Protein AF-A0A9E2CIE6-F1 (afdb_monomer_lite)

Secondary structure (DSSP, 8-state):
----HHHHHHHHHHHHHHHHHHTSTT--HHHHHHHHHHHHH--S---------TT-HHHHHHHHH-SEEEEEE-SSHHHHHHHHHHHHHHHTSSSSPPEEEEEEEEE--S-SHHHHHHHHHHHHHHHHHHHHHTS-TT-PPPTT-TTSTTSPEEEE--GGGSS-SSGGGTHHHHTSTTHHHHHHHHHHHHHHHHHHT--

pLDDT: mean 78.82, std 18.69, range [31.67, 97.88]

Structure (mmCIF, N/CA/C/O backbone):
data_AF-A0A9E2CIE6-F1
#
_entry.id   AF-A0A9E2CIE6-F1
#
loop_
_atom_site.group_PDB
_atom_site.id
_atom_site.type_symbol
_atom_site.label_atom_id
_atom_site.label_alt_id
_atom_site.label_comp_id
_atom_site.label_asym_id
_atom_site.label_entity_id
_atom_site.label_seq_id
_atom_site.pdbx_PDB_ins_code
_atom_site.Cartn_x
_atom_site.Cartn_y
_atom_site.Cartn_z
_atom_site.occupancy
_atom_site.B_iso_or_equiv
_atom_site.auth_seq_id
_atom_site.auth_comp_id
_atom_site.auth_asym_id
_atom_site.auth_atom_id
_atom_site.pdbx_PDB_model_num
ATOM 1 N N . GLY A 1 1 ? 18.783 -0.536 19.435 1.00 40.88 1 GLY A N 1
ATOM 2 C CA . GLY A 1 1 ? 20.046 -0.741 18.704 1.00 40.88 1 GLY A CA 1
ATOM 3 C C . GLY A 1 1 ? 20.179 0.380 17.705 1.00 40.88 1 GLY A C 1
ATOM 4 O O . GLY A 1 1 ? 19.165 0.749 17.129 1.00 40.88 1 GLY A O 1
ATOM 5 N N . VAL A 1 2 ? 21.368 0.961 17.570 1.00 34.72 2 VAL A N 1
ATOM 6 C CA . VAL A 1 2 ? 21.639 1.990 16.557 1.00 34.72 2 VAL A CA 1
ATOM 7 C C . VAL A 1 2 ? 21.913 1.270 15.240 1.00 34.72 2 VAL A C 1
ATOM 9 O O . VAL A 1 2 ? 22.669 0.303 15.226 1.00 34.72 2 VAL A O 1
ATOM 12 N N . VAL A 1 3 ? 21.239 1.685 14.172 1.00 41.09 3 VAL A N 1
ATOM 13 C CA . VAL A 1 3 ? 21.463 1.169 12.818 1.00 41.09 3 VAL A CA 1
ATOM 14 C C . VAL A 1 3 ? 22.634 1.959 12.228 1.00 41.09 3 VAL A C 1
ATOM 16 O O . VAL A 1 3 ? 22.525 3.177 12.114 1.00 41.09 3 VAL A O 1
ATOM 19 N N . ASP A 1 4 ? 23.747 1.292 11.912 1.00 47.19 4 ASP A N 1
ATOM 20 C CA . ASP A 1 4 ? 24.943 1.895 11.304 1.00 47.19 4 ASP A CA 1
ATOM 21 C C . ASP A 1 4 ? 25.338 1.211 9.978 1.00 47.19 4 ASP A C 1
ATOM 23 O O . ASP A 1 4 ? 24.807 0.158 9.613 1.00 47.19 4 ASP A O 1
ATOM 27 N N . GLU A 1 5 ? 26.272 1.823 9.242 1.00 45.44 5 GLU A N 1
ATOM 28 C CA . GLU A 1 5 ? 26.781 1.327 7.950 1.00 45.44 5 GLU A CA 1
ATOM 29 C C . GLU A 1 5 ? 27.451 -0.055 8.035 1.00 45.44 5 GLU A C 1
ATOM 31 O O . GLU A 1 5 ? 27.430 -0.814 7.069 1.00 45.44 5 GLU A O 1
ATOM 36 N N . HIS A 1 6 ? 27.990 -0.438 9.195 1.00 46.19 6 HIS A N 1
ATOM 37 C CA . HIS A 1 6 ? 28.651 -1.735 9.377 1.00 46.19 6 HIS A CA 1
ATOM 38 C C . HIS A 1 6 ? 27.654 -2.888 9.567 1.00 46.19 6 HIS A C 1
ATOM 40 O O . HIS A 1 6 ? 27.991 -4.055 9.339 1.00 46.19 6 HIS A O 1
ATOM 46 N N . TYR A 1 7 ? 26.415 -2.587 9.962 1.00 44.91 7 TYR A N 1
ATOM 47 C CA . TYR A 1 7 ? 25.319 -3.554 9.951 1.00 44.91 7 TYR A CA 1
ATOM 48 C C . TYR A 1 7 ? 24.852 -3.875 8.517 1.00 44.91 7 TYR A C 1
ATOM 50 O O . TYR A 1 7 ? 24.522 -5.026 8.226 1.00 44.91 7 TYR A O 1
ATOM 58 N N . LEU A 1 8 ? 24.903 -2.893 7.606 1.00 42.38 8 LEU A N 1
ATOM 59 C CA . LEU A 1 8 ? 24.521 -3.037 6.193 1.00 42.38 8 LEU A CA 1
ATOM 60 C C . LEU A 1 8 ? 25.468 -3.965 5.415 1.00 42.38 8 LEU A C 1
ATOM 62 O O . LEU A 1 8 ? 25.009 -4.823 4.663 1.00 42.38 8 LEU A O 1
ATOM 66 N N . GLU A 1 9 ? 26.781 -3.869 5.638 1.00 46.62 9 GLU A N 1
ATOM 67 C CA . GLU A 1 9 ? 27.773 -4.694 4.925 1.00 46.62 9 GLU A CA 1
ATOM 68 C C . GLU A 1 9 ? 27.663 -6.200 5.221 1.00 46.62 9 GLU A C 1
ATOM 70 O O . GLU A 1 9 ? 28.031 -7.033 4.389 1.00 46.62 9 GLU A O 1
ATOM 75 N N . LYS A 1 10 ? 27.140 -6.582 6.394 1.00 45.16 10 LYS A N 1
ATOM 76 C CA . LYS A 1 10 ? 26.985 -7.997 6.773 1.00 45.16 10 LYS A CA 1
ATOM 77 C C . LYS A 1 10 ? 25.781 -8.676 6.118 1.00 45.16 10 LYS A C 1
ATOM 79 O O . LYS A 1 10 ? 25.841 -9.885 5.904 1.00 45.16 10 LYS A O 1
ATOM 84 N N . LEU A 1 11 ? 24.729 -7.925 5.786 1.00 43.88 11 LEU A N 1
ATOM 85 C CA . LEU A 1 11 ? 23.584 -8.411 5.002 1.00 43.88 11 LEU A CA 1
ATOM 86 C C . LEU A 1 11 ? 23.916 -8.420 3.498 1.00 43.88 11 LEU A C 1
ATOM 88 O O . LEU A 1 11 ? 23.673 -9.414 2.817 1.00 43.88 11 LEU A O 1
ATOM 92 N N . ALA A 1 12 ? 24.636 -7.394 3.032 1.00 47.16 12 ALA A N 1
ATOM 93 C CA . ALA A 1 12 ? 24.965 -7.164 1.624 1.00 47.16 12 ALA A CA 1
ATOM 94 C C . ALA A 1 12 ? 25.806 -8.264 0.932 1.00 47.16 12 ALA A C 1
ATOM 96 O O . ALA A 1 12 ? 25.907 -8.289 -0.294 1.00 47.16 12 ALA A O 1
ATOM 97 N N . ARG A 1 13 ? 26.435 -9.185 1.673 1.00 43.12 13 ARG A N 1
ATOM 98 C CA . ARG A 1 13 ? 27.353 -10.180 1.088 1.00 43.12 13 ARG A CA 1
ATOM 99 C C . ARG A 1 13 ? 26.643 -11.389 0.462 1.00 43.12 13 ARG A C 1
ATOM 101 O O . ARG A 1 13 ? 27.107 -11.888 -0.556 1.00 43.12 13 ARG A O 1
ATOM 108 N N . LEU A 1 14 ? 25.516 -11.822 1.034 1.00 43.66 14 LEU A N 1
ATOM 109 C CA . LEU A 1 14 ? 24.609 -12.821 0.428 1.00 43.66 14 LEU A CA 1
ATOM 110 C C . LEU A 1 14 ? 23.852 -12.231 -0.773 1.00 43.66 14 LEU A C 1
ATOM 112 O O . LEU A 1 14 ? 23.540 -12.902 -1.751 1.00 43.66 14 LEU A O 1
ATOM 116 N N . ASP A 1 15 ? 23.629 -10.934 -0.688 1.00 48.94 15 ASP A N 1
ATOM 117 C CA . ASP A 1 15 ? 22.914 -10.084 -1.619 1.00 48.94 15 ASP A CA 1
ATOM 118 C C . ASP A 1 15 ? 23.716 -9.740 -2.890 1.00 48.94 15 ASP A C 1
ATOM 120 O O . ASP A 1 15 ? 23.153 -9.642 -3.981 1.00 48.94 15 ASP A O 1
ATOM 124 N N . TYR A 1 16 ? 25.044 -9.618 -2.787 1.00 42.75 16 TYR A N 1
ATOM 125 C CA . TYR A 1 16 ? 25.924 -9.332 -3.926 1.00 42.75 16 TYR A CA 1
ATOM 126 C C . TYR A 1 16 ? 26.014 -10.499 -4.924 1.00 42.75 16 TYR A C 1
ATOM 128 O O . TYR A 1 16 ? 26.091 -10.273 -6.128 1.00 42.75 16 TYR A O 1
ATOM 136 N N . GLU A 1 17 ? 25.950 -11.749 -4.454 1.00 44.44 17 GLU A N 1
ATOM 137 C CA . GLU A 1 17 ? 25.888 -12.934 -5.327 1.00 44.44 17 GLU A CA 1
ATOM 138 C C . GLU A 1 17 ? 24.542 -13.023 -6.068 1.00 44.44 17 GLU A C 1
ATOM 140 O O . GLU A 1 17 ? 24.501 -13.414 -7.235 1.00 44.44 17 GLU A O 1
ATOM 145 N N . ILE A 1 18 ? 23.451 -12.573 -5.436 1.00 47.72 18 ILE A N 1
ATOM 146 C CA . ILE A 1 18 ? 22.135 -12.438 -6.075 1.00 47.72 18 ILE A CA 1
ATOM 147 C C . ILE A 1 18 ? 22.164 -11.314 -7.118 1.00 47.72 18 ILE A C 1
ATOM 149 O O . ILE A 1 18 ? 21.689 -11.518 -8.229 1.00 47.72 18 ILE A O 1
ATOM 153 N N . LEU A 1 19 ? 22.768 -10.160 -6.816 1.00 43.12 19 LEU A N 1
ATOM 154 C CA . LEU A 1 19 ? 22.941 -9.046 -7.760 1.00 43.12 19 LEU A CA 1
ATOM 155 C C . LEU A 1 19 ? 23.826 -9.406 -8.961 1.00 43.12 19 LEU A C 1
ATOM 157 O O . LEU A 1 19 ? 23.481 -9.067 -10.091 1.00 43.12 19 LEU A O 1
ATOM 161 N N . ALA A 1 20 ? 24.927 -10.128 -8.738 1.00 44.62 20 ALA A N 1
ATOM 162 C CA . ALA A 1 20 ? 25.770 -10.652 -9.810 1.00 44.62 20 ALA A CA 1
ATOM 163 C C . ALA A 1 20 ? 25.015 -11.667 -10.689 1.00 44.62 20 ALA A C 1
ATOM 165 O O . ALA A 1 20 ? 25.250 -11.729 -11.894 1.00 44.62 20 ALA A O 1
ATOM 166 N N . GLY A 1 21 ? 24.068 -12.413 -10.107 1.00 44.03 21 GLY A N 1
ATOM 167 C CA . GLY A 1 21 ? 23.141 -13.280 -10.833 1.00 44.03 21 GLY A CA 1
ATOM 168 C C . GLY A 1 21 ? 22.010 -12.531 -11.549 1.00 44.03 21 GLY A C 1
ATOM 169 O O . GLY A 1 21 ? 21.626 -12.931 -12.637 1.00 44.03 21 GLY A O 1
ATOM 170 N N . LEU A 1 22 ? 21.481 -11.429 -11.009 1.00 43.62 22 LEU A N 1
ATOM 171 C CA . LEU A 1 22 ? 20.352 -10.682 -11.594 1.00 43.62 22 LEU A CA 1
ATOM 172 C C . LEU A 1 22 ? 20.679 -10.008 -12.942 1.00 43.62 22 LEU A C 1
ATOM 174 O O . LEU A 1 22 ? 19.756 -9.690 -13.697 1.00 43.62 22 LEU A O 1
ATOM 178 N N . ALA A 1 23 ? 21.966 -9.815 -13.253 1.00 43.75 23 ALA A N 1
ATOM 179 C CA . ALA A 1 23 ? 22.444 -9.414 -14.579 1.00 43.75 23 ALA A CA 1
ATOM 180 C C . ALA A 1 23 ? 22.404 -10.565 -15.609 1.00 43.75 23 ALA A C 1
ATOM 182 O O . ALA A 1 23 ? 22.412 -10.314 -16.814 1.00 43.75 23 ALA A O 1
ATOM 183 N N . ASP A 1 24 ? 22.327 -11.817 -15.151 1.00 44.50 24 ASP A N 1
ATOM 184 C CA . ASP A 1 24 ? 22.086 -12.997 -15.975 1.00 44.50 24 ASP A CA 1
ATOM 185 C C . ASP A 1 24 ? 20.563 -13.262 -16.064 1.00 44.50 24 ASP A C 1
ATOM 187 O O . ASP A 1 24 ? 19.909 -13.539 -15.050 1.00 44.50 24 ASP A O 1
ATOM 191 N N . PRO A 1 25 ? 19.956 -13.236 -17.267 1.00 46.62 25 PRO A N 1
ATOM 192 C CA . PRO A 1 25 ? 18.556 -13.620 -17.477 1.00 46.62 25 PRO A CA 1
ATOM 193 C C . PRO A 1 25 ? 18.203 -15.008 -16.908 1.00 46.62 25 PRO A C 1
ATOM 195 O O . PRO A 1 25 ? 17.037 -15.292 -16.621 1.00 46.62 25 PRO A O 1
ATOM 198 N N . ALA A 1 26 ? 19.194 -15.887 -16.721 1.00 41.78 26 ALA A N 1
ATOM 199 C CA . ALA A 1 26 ? 19.026 -17.208 -16.136 1.00 41.78 26 ALA A CA 1
ATOM 200 C C . ALA A 1 26 ? 18.776 -17.192 -14.615 1.00 41.78 26 ALA A C 1
ATOM 202 O O . ALA A 1 26 ? 18.236 -18.182 -14.099 1.00 41.78 26 ALA A O 1
ATOM 203 N N . PHE A 1 27 ? 19.083 -16.100 -13.906 1.00 50.69 27 PHE A N 1
ATOM 204 C CA . PHE A 1 27 ? 19.043 -16.019 -12.442 1.00 50.69 27 PHE A CA 1
ATOM 205 C C . PHE A 1 27 ? 17.900 -15.139 -11.908 1.00 50.69 27 PHE A C 1
ATOM 207 O O . PHE A 1 27 ? 18.066 -14.289 -11.036 1.00 50.69 27 PHE A O 1
ATOM 214 N N . ARG A 1 28 ? 16.670 -15.424 -12.354 1.00 65.50 28 ARG A N 1
ATOM 215 C CA . ARG A 1 28 ? 15.443 -14.954 -11.682 1.00 65.50 28 ARG A CA 1
ATOM 216 C C . ARG A 1 28 ? 14.618 -16.127 -11.132 1.00 65.50 28 ARG A C 1
ATOM 218 O O . ARG A 1 28 ? 13.565 -16.436 -11.693 1.00 65.50 28 ARG A O 1
ATOM 225 N N . PRO A 1 29 ? 15.057 -16.812 -10.054 1.00 71.19 29 PRO A N 1
ATOM 226 C CA . PRO A 1 29 ? 14.326 -17.950 -9.485 1.00 71.19 29 PRO A CA 1
ATOM 227 C C . PRO A 1 29 ? 12.881 -17.612 -9.108 1.00 71.19 29 PRO A C 1
ATOM 229 O O . PRO A 1 29 ? 11.985 -18.415 -9.356 1.00 71.19 29 PRO A O 1
ATOM 232 N N . LEU A 1 30 ? 12.642 -16.404 -8.581 1.00 74.06 30 LEU A N 1
ATOM 233 C CA . LEU A 1 30 ? 11.298 -15.927 -8.257 1.00 74.06 30 LEU A CA 1
ATOM 234 C C . LEU A 1 30 ? 10.433 -15.775 -9.515 1.00 74.06 30 LEU A C 1
ATOM 236 O O . LEU A 1 30 ? 9.320 -16.284 -9.540 1.00 74.06 30 LEU A O 1
ATOM 240 N N . ALA A 1 31 ? 10.947 -15.152 -10.580 1.00 75.69 31 ALA A N 1
ATOM 241 C CA . ALA A 1 31 ? 10.202 -15.021 -11.834 1.00 75.69 31 ALA A CA 1
ATOM 242 C C . ALA A 1 31 ? 9.861 -16.397 -12.432 1.00 75.69 31 ALA A C 1
ATOM 244 O O . ALA A 1 31 ? 8.708 -16.649 -12.767 1.00 75.69 31 ALA A O 1
ATOM 245 N N . LYS A 1 32 ? 10.824 -17.329 -12.460 1.00 80.50 32 LYS A N 1
ATOM 246 C CA . LYS A 1 32 ? 10.601 -18.712 -12.921 1.00 80.50 32 LYS A CA 1
ATOM 247 C C . LYS A 1 32 ? 9.561 -19.452 -12.074 1.00 80.50 32 LYS A C 1
ATOM 249 O O . LYS A 1 32 ? 8.722 -20.169 -12.615 1.00 80.50 32 LYS A O 1
ATOM 254 N N . LEU A 1 33 ? 9.587 -19.271 -10.752 1.00 83.12 33 LEU A N 1
ATOM 255 C CA . LEU A 1 33 ? 8.573 -19.820 -9.850 1.00 83.12 33 LEU A CA 1
ATOM 256 C C . LEU A 1 33 ? 7.185 -19.246 -10.163 1.00 83.12 33 LEU A C 1
ATOM 258 O O . LEU A 1 33 ? 6.224 -20.004 -10.273 1.00 83.12 33 LEU A O 1
ATOM 262 N N . LEU A 1 34 ? 7.079 -17.928 -10.344 1.00 83.94 34 LEU A N 1
ATOM 263 C CA . LEU A 1 34 ? 5.822 -17.261 -10.687 1.00 83.94 34 LEU A CA 1
ATOM 264 C C . LEU A 1 34 ? 5.287 -17.714 -12.052 1.00 83.94 34 LEU A C 1
ATOM 266 O O . LEU A 1 34 ? 4.091 -17.963 -12.187 1.00 83.94 34 LEU A O 1
ATOM 270 N N . GLU A 1 35 ? 6.155 -17.896 -13.048 1.00 84.81 35 GLU A N 1
ATOM 271 C CA . GLU A 1 35 ? 5.793 -18.460 -14.354 1.00 84.81 35 GLU A CA 1
ATOM 272 C C . GLU A 1 35 ? 5.275 -19.897 -14.237 1.00 84.81 35 GLU A C 1
ATOM 274 O O . GLU A 1 35 ? 4.273 -20.255 -14.862 1.00 84.81 35 GLU A O 1
ATOM 279 N N . HIS A 1 36 ? 5.925 -20.725 -13.416 1.00 89.19 36 HIS A N 1
ATOM 280 C CA . HIS A 1 36 ? 5.479 -22.089 -13.143 1.00 89.19 36 HIS A CA 1
ATOM 281 C C . HIS A 1 36 ? 4.113 -22.108 -12.452 1.00 89.19 36 HIS A C 1
ATOM 283 O O . HIS A 1 36 ? 3.209 -22.791 -12.933 1.00 89.19 36 HIS A O 1
ATOM 289 N N . LEU A 1 37 ? 3.927 -21.296 -11.407 1.00 89.81 37 LEU A N 1
ATOM 290 C CA . LEU A 1 37 ? 2.645 -21.141 -10.715 1.00 89.81 37 LEU A CA 1
ATOM 291 C C . LEU A 1 37 ? 1.539 -20.683 -11.674 1.00 89.81 37 LEU A C 1
ATOM 293 O O . LEU A 1 37 ? 0.439 -21.237 -11.669 1.00 89.81 37 LEU A O 1
ATOM 297 N N . LYS A 1 38 ? 1.843 -19.712 -12.544 1.00 87.88 38 LYS A N 1
ATOM 298 C CA . LYS A 1 38 ? 0.917 -19.210 -13.564 1.00 87.88 38 LYS A CA 1
ATOM 299 C C . LYS A 1 38 ? 0.516 -20.297 -14.560 1.00 87.88 38 LYS A C 1
ATOM 301 O O . LYS A 1 38 ? -0.656 -20.387 -14.918 1.00 87.88 38 LYS A O 1
ATOM 306 N N . ARG A 1 39 ? 1.466 -21.124 -15.003 1.00 90.12 39 ARG A N 1
ATOM 307 C CA . ARG A 1 39 ? 1.217 -22.212 -15.959 1.00 90.12 39 ARG A CA 1
ATOM 308 C C . ARG A 1 39 ? 0.402 -23.351 -15.348 1.00 90.12 39 ARG A C 1
ATOM 310 O O . ARG A 1 39 ? -0.487 -23.873 -16.016 1.00 90.12 39 ARG A O 1
ATOM 317 N N . GLU A 1 40 ? 0.719 -23.735 -14.117 1.00 95.25 40 GLU A N 1
ATOM 318 C CA . GLU A 1 40 ? 0.144 -24.908 -13.455 1.00 95.25 40 GLU A CA 1
ATOM 319 C C . GLU A 1 40 ? -1.221 -24.616 -12.827 1.00 95.25 40 GLU A C 1
ATOM 321 O O . GLU A 1 40 ? -2.189 -25.323 -13.101 1.00 95.25 40 GLU A O 1
ATOM 326 N N . PHE A 1 41 ? -1.324 -23.540 -12.044 1.00 93.31 41 PHE A N 1
ATOM 327 C CA . PHE A 1 41 ? -2.517 -23.249 -11.243 1.00 93.31 41 PHE A CA 1
ATOM 328 C C . PHE A 1 41 ? -3.414 -22.168 -11.845 1.00 93.31 41 PHE A C 1
ATOM 330 O O . PHE A 1 41 ? -4.567 -22.052 -11.442 1.00 93.31 41 PHE A O 1
ATOM 337 N N . LYS A 1 42 ? -2.905 -21.386 -12.809 1.00 90.50 42 LYS A N 1
ATOM 338 C CA . LYS A 1 42 ? -3.624 -20.276 -13.465 1.00 90.50 42 LYS A CA 1
ATOM 339 C C . LYS A 1 42 ? -4.362 -19.354 -12.470 1.00 90.50 42 LYS A C 1
ATOM 341 O O . LYS A 1 42 ? -5.549 -19.089 -12.667 1.00 90.50 42 LYS A O 1
ATOM 346 N N . PRO A 1 43 ? -3.698 -18.875 -11.399 1.00 90.88 43 PRO A N 1
ATOM 347 C CA . PRO A 1 43 ? -4.343 -18.004 -10.428 1.00 90.88 43 PRO A CA 1
ATOM 348 C C . PRO A 1 43 ? -4.739 -16.670 -11.072 1.00 90.88 43 PRO A C 1
ATOM 350 O O . PRO A 1 43 ? -4.032 -16.154 -11.940 1.00 90.88 43 PRO A O 1
ATOM 353 N N . GLU A 1 44 ? -5.845 -16.087 -10.610 1.00 86.38 44 GLU A N 1
ATOM 354 C CA . GLU A 1 44 ? -6.255 -14.739 -11.027 1.00 86.38 44 GLU A CA 1
ATOM 355 C C . GLU A 1 44 ? -5.327 -13.662 -10.451 1.00 86.38 44 GLU A C 1
ATOM 357 O O . GLU A 1 44 ? -4.998 -12.695 -11.138 1.00 86.38 44 GLU A O 1
ATOM 362 N N . TYR A 1 45 ? -4.862 -13.866 -9.214 1.00 87.94 45 TYR A N 1
ATOM 363 C CA . TYR A 1 45 ? -3.967 -12.964 -8.496 1.00 87.94 45 TYR A CA 1
ATOM 364 C C . TYR A 1 45 ? -2.880 -13.756 -7.769 1.00 87.94 45 TYR A C 1
ATOM 366 O O . TYR A 1 45 ? -3.141 -14.826 -7.218 1.00 87.94 45 TYR A O 1
ATOM 374 N N . VAL A 1 46 ? -1.670 -13.201 -7.726 1.00 86.81 46 VAL A N 1
ATOM 375 C CA . VAL A 1 46 ? -0.586 -13.674 -6.860 1.00 86.81 46 VAL A CA 1
ATOM 376 C C . VAL A 1 46 ? -0.190 -12.517 -5.957 1.00 86.81 46 VAL A C 1
ATOM 378 O O . VAL A 1 46 ? 0.287 -11.493 -6.441 1.00 86.81 46 VAL A O 1
ATOM 381 N N . PHE A 1 47 ? -0.412 -12.675 -4.654 1.00 86.19 47 PHE A N 1
ATOM 382 C CA . PHE A 1 47 ? -0.006 -11.693 -3.656 1.00 86.19 47 PHE A CA 1
ATOM 383 C C . PHE A 1 47 ? 1.380 -12.043 -3.129 1.00 86.19 47 PHE A C 1
ATOM 385 O O . PHE A 1 47 ? 1.613 -13.160 -2.667 1.00 86.19 47 PHE A O 1
ATOM 392 N N . LEU A 1 48 ? 2.290 -11.077 -3.206 1.00 82.69 48 LEU A N 1
ATOM 393 C CA . LEU A 1 48 ? 3.640 -11.182 -2.672 1.00 82.69 48 LEU A CA 1
ATOM 394 C C . LEU A 1 48 ? 3.733 -10.264 -1.460 1.00 82.69 48 LEU A C 1
ATOM 396 O O . LEU A 1 48 ? 3.890 -9.054 -1.606 1.00 82.69 48 LEU A O 1
ATOM 400 N N . ASP A 1 49 ? 3.591 -10.841 -0.268 1.00 78.88 49 ASP A N 1
ATOM 401 C CA . ASP A 1 49 ? 3.780 -10.089 0.968 1.00 78.88 49 ASP A CA 1
ATOM 402 C C . ASP A 1 49 ? 5.269 -9.781 1.154 1.00 78.88 49 ASP A C 1
ATOM 404 O O . ASP A 1 49 ? 6.103 -10.679 1.297 1.00 78.88 49 ASP A O 1
ATOM 408 N N . CYS A 1 50 ? 5.595 -8.494 1.112 1.00 69.81 50 CYS A N 1
ATOM 409 C CA . CYS A 1 50 ? 6.940 -7.993 1.317 1.00 69.81 50 CYS A CA 1
ATOM 410 C C . CYS A 1 50 ? 6.955 -7.200 2.605 1.00 69.81 50 CYS A C 1
ATOM 412 O O . CYS A 1 50 ? 6.336 -6.139 2.705 1.00 69.81 50 CYS A O 1
ATOM 414 N N . ARG A 1 51 ? 7.726 -7.669 3.586 1.00 62.19 51 ARG A N 1
ATOM 415 C CA . ARG A 1 51 ? 8.028 -6.822 4.737 1.00 62.19 51 ARG A CA 1
ATOM 416 C C . ARG A 1 51 ? 8.759 -5.580 4.233 1.00 62.19 51 ARG A C 1
ATOM 418 O O . ARG A 1 51 ? 9.726 -5.699 3.485 1.00 62.19 51 ARG A O 1
ATOM 425 N N . ALA A 1 52 ? 8.330 -4.410 4.700 1.00 51.97 52 ALA A N 1
ATOM 426 C CA . ALA A 1 52 ? 8.927 -3.102 4.421 1.00 51.97 52 ALA A CA 1
ATOM 427 C C . ALA A 1 52 ? 10.300 -2.913 5.100 1.00 51.97 52 ALA A C 1
ATOM 429 O O . ALA A 1 52 ? 10.594 -1.861 5.670 1.00 51.97 52 ALA A O 1
ATOM 430 N N . GLY A 1 53 ? 11.144 -3.946 5.089 1.00 49.03 53 GLY A N 1
ATOM 431 C CA . GLY A 1 53 ? 12.540 -3.804 5.451 1.00 49.03 53 GLY A CA 1
ATOM 432 C C . GLY A 1 53 ? 13.181 -2.864 4.443 1.00 49.03 53 GLY A C 1
ATOM 433 O O . GLY A 1 53 ? 13.494 -3.274 3.331 1.00 49.03 53 GLY A O 1
ATOM 434 N N . LEU A 1 54 ? 13.417 -1.616 4.856 1.00 44.62 54 LEU A N 1
ATOM 435 C CA . LEU A 1 54 ? 14.249 -0.614 4.171 1.00 44.62 54 LEU A CA 1
ATOM 436 C C . LEU A 1 54 ? 15.643 -1.145 3.756 1.00 44.62 54 LEU A C 1
ATOM 438 O O . LEU A 1 54 ? 16.386 -0.451 3.069 1.00 44.62 54 LEU A O 1
ATOM 442 N N . HIS A 1 55 ? 16.001 -2.343 4.220 1.00 47.28 55 HIS A N 1
ATOM 443 C CA . HIS A 1 55 ? 17.298 -2.999 4.124 1.00 47.28 55 HIS A CA 1
ATOM 444 C C . HIS A 1 55 ? 17.324 -4.165 3.118 1.00 47.28 55 HIS A C 1
ATOM 446 O O . HIS A 1 55 ? 18.410 -4.647 2.826 1.00 47.28 55 HIS A O 1
ATOM 452 N N . ASP A 1 56 ? 16.182 -4.627 2.592 1.00 46.00 56 ASP A N 1
ATOM 453 C CA . ASP A 1 56 ? 16.125 -5.918 1.895 1.00 46.00 56 ASP A CA 1
ATOM 454 C C . ASP A 1 56 ? 15.978 -5.770 0.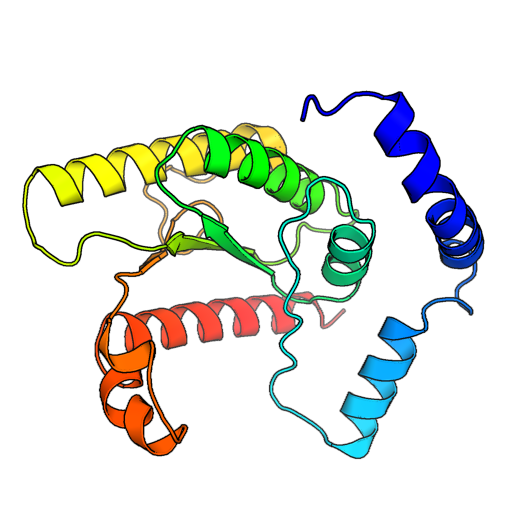372 1.00 46.00 56 ASP A C 1
ATOM 456 O O . ASP A 1 56 ? 14.994 -5.235 -0.151 1.00 46.00 56 ASP A O 1
ATOM 460 N N . LEU A 1 57 ? 16.910 -6.392 -0.355 1.00 47.56 57 LEU A N 1
ATOM 461 C CA . LEU A 1 57 ? 16.800 -6.725 -1.780 1.00 47.56 57 LEU A CA 1
ATOM 462 C C . LEU A 1 57 ? 15.511 -7.476 -2.152 1.00 47.56 57 LEU A C 1
ATOM 464 O O . LEU A 1 57 ? 15.121 -7.467 -3.319 1.00 47.56 57 LEU A O 1
ATOM 468 N N . GLY A 1 58 ? 14.810 -8.059 -1.173 1.00 50.56 58 GLY A N 1
ATOM 469 C CA . GLY A 1 58 ? 13.478 -8.639 -1.344 1.00 50.56 58 GLY A CA 1
ATOM 470 C C . GLY A 1 58 ? 12.424 -7.635 -1.827 1.00 50.56 58 GLY A C 1
ATOM 471 O O . GLY A 1 58 ? 11.592 -8.000 -2.652 1.00 50.56 58 GLY A O 1
ATOM 472 N N . GLY A 1 59 ? 12.494 -6.366 -1.403 1.00 54.09 59 GLY A N 1
ATOM 473 C CA . GLY A 1 59 ? 11.577 -5.325 -1.886 1.00 54.09 59 GLY A CA 1
ATOM 474 C C . GLY A 1 59 ? 11.816 -4.987 -3.360 1.00 54.09 59 GLY A C 1
ATOM 475 O O . GLY A 1 59 ? 10.889 -4.988 -4.163 1.00 54.09 59 GLY A O 1
ATOM 476 N N . LEU A 1 60 ? 13.082 -4.798 -3.748 1.00 54.91 60 LEU A N 1
ATOM 477 C CA . LEU A 1 60 ? 13.485 -4.532 -5.137 1.00 54.91 60 LEU A CA 1
ATOM 478 C C . LEU A 1 60 ? 13.150 -5.699 -6.075 1.00 54.91 60 LEU A C 1
ATOM 480 O O . LEU A 1 60 ? 12.597 -5.483 -7.151 1.00 54.91 60 LEU A O 1
ATOM 484 N N . ALA A 1 61 ? 13.440 -6.934 -5.661 1.00 57.00 61 ALA A N 1
ATOM 485 C CA . ALA A 1 61 ? 13.158 -8.118 -6.465 1.00 57.00 61 ALA A CA 1
ATOM 486 C C . ALA A 1 61 ? 11.654 -8.324 -6.696 1.00 57.00 61 ALA A C 1
ATOM 488 O O . ALA A 1 61 ? 11.267 -8.760 -7.780 1.00 57.00 61 ALA A O 1
ATOM 489 N N . VAL A 1 62 ? 10.810 -7.996 -5.710 1.00 60.41 62 VAL A N 1
ATOM 490 C CA . VAL A 1 62 ? 9.354 -8.114 -5.856 1.00 60.41 62 VAL A CA 1
ATOM 491 C C . VAL A 1 62 ? 8.781 -7.005 -6.728 1.00 60.41 62 VAL A C 1
ATOM 493 O O . VAL A 1 62 ? 7.957 -7.307 -7.588 1.00 60.41 62 VAL A O 1
ATOM 496 N N . HIS A 1 63 ? 9.266 -5.768 -6.607 1.00 64.00 63 HIS A N 1
ATOM 497 C CA . HIS A 1 63 ? 8.795 -4.676 -7.462 1.00 64.00 63 HIS A CA 1
ATOM 498 C C . HIS A 1 63 ? 9.108 -4.901 -8.948 1.00 64.00 63 HIS A C 1
ATOM 500 O O . HIS A 1 63 ? 8.282 -4.582 -9.796 1.00 64.00 63 HIS A O 1
ATOM 506 N N . VAL A 1 64 ? 10.245 -5.532 -9.267 1.00 63.00 64 VAL A N 1
ATOM 507 C CA . VAL A 1 64 ? 10.630 -5.869 -10.653 1.00 63.00 64 VAL A CA 1
ATOM 508 C C . VAL A 1 64 ? 9.734 -6.952 -11.276 1.00 63.00 64 VAL A C 1
ATOM 510 O O . VAL A 1 64 ? 9.647 -7.042 -12.499 1.00 63.00 64 VAL A O 1
ATOM 513 N N . VAL A 1 65 ? 9.061 -7.785 -10.473 1.00 68.19 65 VAL A N 1
ATOM 514 C CA . VAL A 1 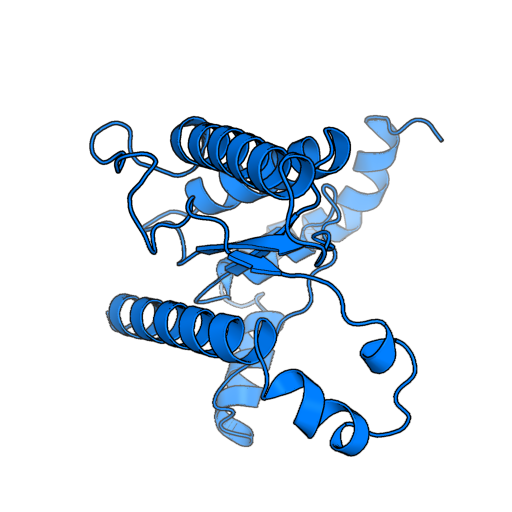65 ? 8.174 -8.859 -10.974 1.00 68.19 65 VAL A CA 1
ATOM 515 C C . VAL A 1 65 ? 6.684 -8.591 -10.737 1.00 68.19 65 VAL A C 1
ATOM 517 O O . VAL A 1 65 ? 5.840 -9.371 -11.183 1.00 68.19 65 VAL A O 1
ATOM 520 N N . SER A 1 66 ? 6.339 -7.512 -10.033 1.00 77.31 66 SER A N 1
ATOM 521 C CA . SER A 1 66 ? 4.961 -7.143 -9.717 1.00 77.31 66 SER A CA 1
ATOM 522 C C . SER A 1 66 ? 4.386 -6.189 -10.761 1.00 77.31 66 SER A C 1
ATOM 524 O O . SER A 1 66 ? 4.983 -5.164 -11.066 1.00 77.31 66 SER A O 1
ATOM 526 N N . HIS A 1 67 ? 3.179 -6.479 -11.239 1.00 80.50 67 HIS A N 1
ATOM 527 C CA . HIS A 1 67 ? 2.437 -5.576 -12.126 1.00 80.50 67 HIS A CA 1
ATOM 528 C C . HIS A 1 67 ? 1.866 -4.359 -11.378 1.00 80.50 67 HIS A C 1
ATOM 530 O O . HIS A 1 67 ? 1.649 -3.308 -11.970 1.00 80.50 67 HIS A O 1
ATOM 536 N N . ALA A 1 68 ? 1.597 -4.503 -10.078 1.00 87.19 68 ALA A N 1
ATOM 537 C CA . ALA A 1 68 ? 1.071 -3.441 -9.234 1.00 87.19 68 ALA A CA 1
ATOM 538 C C . ALA A 1 68 ? 1.599 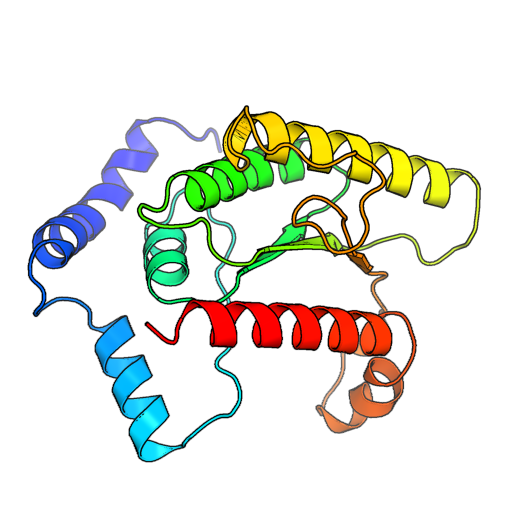-3.571 -7.799 1.00 87.19 68 ALA A C 1
ATOM 540 O O . ALA A 1 68 ? 1.822 -4.685 -7.318 1.00 87.19 68 ALA A O 1
ATOM 541 N N . SER A 1 69 ? 1.732 -2.435 -7.117 1.00 87.06 69 SER A N 1
ATOM 542 C CA . SER A 1 69 ? 2.169 -2.326 -5.724 1.00 87.06 69 SER A CA 1
ATOM 543 C C . SER A 1 69 ? 1.050 -1.759 -4.852 1.00 87.06 69 SER A C 1
ATOM 545 O O . SER A 1 69 ? 0.465 -0.727 -5.175 1.00 87.06 69 SER A O 1
ATOM 547 N N . VAL A 1 70 ? 0.776 -2.406 -3.717 1.00 90.69 70 VAL A N 1
ATOM 548 C CA . VAL A 1 70 ? -0.105 -1.871 -2.666 1.00 90.69 70 VAL A CA 1
ATOM 549 C C . VAL A 1 70 ? 0.751 -1.588 -1.441 1.00 90.69 70 VAL A C 1
ATOM 551 O O . VAL A 1 70 ? 1.380 -2.497 -0.901 1.00 90.69 70 VAL A O 1
ATOM 554 N N . VAL A 1 71 ? 0.805 -0.327 -1.024 1.00 89.88 71 VAL A N 1
ATOM 555 C CA . VAL A 1 71 ? 1.757 0.156 -0.022 1.00 89.88 71 VAL A CA 1
ATOM 556 C C . VAL A 1 71 ? 1.005 0.625 1.214 1.00 89.88 71 VAL A C 1
ATOM 558 O O . VAL A 1 71 ? 0.193 1.540 1.139 1.00 89.88 71 VAL A O 1
ATOM 561 N N . PHE A 1 72 ? 1.294 0.023 2.365 1.00 91.44 72 PHE A N 1
ATOM 562 C CA . PHE A 1 72 ? 0.643 0.361 3.629 1.00 91.44 72 PHE A CA 1
ATOM 563 C C . PHE A 1 72 ? 1.493 1.332 4.446 1.00 91.44 72 PHE A C 1
ATOM 565 O O . PHE A 1 72 ? 2.681 1.098 4.666 1.00 91.44 72 PHE A O 1
ATOM 572 N N . GLY A 1 73 ? 0.864 2.406 4.918 1.00 91.88 73 GLY A N 1
ATOM 573 C CA . GLY A 1 73 ? 1.490 3.463 5.697 1.00 91.88 73 GLY A CA 1
ATOM 574 C C . GLY A 1 73 ? 0.660 3.879 6.904 1.00 91.88 73 GLY A C 1
ATOM 575 O O . GLY A 1 73 ? -0.563 3.890 6.842 1.00 91.88 73 GLY A O 1
ATOM 576 N N . LEU A 1 74 ? 1.320 4.253 7.997 1.00 93.00 74 LEU A N 1
ATOM 577 C CA . LEU A 1 74 ? 0.702 4.893 9.161 1.00 93.00 74 LEU A CA 1
ATOM 578 C C . LEU A 1 74 ? 0.907 6.415 9.096 1.00 93.00 74 LEU A C 1
ATOM 580 O O . LEU A 1 74 ? 1.894 6.877 8.525 1.00 93.00 74 LEU A O 1
ATOM 584 N N . ASP A 1 75 ? 0.028 7.195 9.736 1.00 91.25 75 ASP A N 1
ATOM 585 C CA . ASP A 1 75 ? 0.224 8.646 9.930 1.00 91.25 75 ASP A CA 1
ATOM 586 C C . ASP A 1 75 ? 1.274 8.907 11.028 1.00 91.25 75 ASP A C 1
ATOM 588 O O . ASP A 1 75 ? 0.970 9.342 12.139 1.00 91.25 75 ASP A O 1
ATOM 592 N N . SER A 1 76 ? 2.527 8.536 10.754 1.00 90.56 76 SER A N 1
ATOM 593 C CA . SER A 1 76 ? 3.668 8.764 11.640 1.00 90.56 76 SER A CA 1
ATOM 594 C C . SER A 1 76 ? 4.935 9.064 10.845 1.00 90.56 76 SER A C 1
ATOM 596 O O . SER A 1 76 ? 5.155 8.514 9.765 1.00 90.56 76 SER A O 1
ATOM 598 N N . GLU A 1 77 ? 5.813 9.909 11.391 1.00 89.25 77 GLU A N 1
ATOM 599 C CA . GLU A 1 77 ? 7.064 10.291 10.719 1.00 89.25 77 GLU A CA 1
ATOM 600 C C . GLU A 1 77 ? 7.929 9.080 10.357 1.00 89.25 77 GLU A C 1
ATOM 602 O O . GLU A 1 77 ? 8.488 9.017 9.262 1.00 89.25 77 GLU A O 1
ATOM 607 N N . GLN A 1 78 ? 8.005 8.094 11.255 1.00 84.69 78 GLN A N 1
ATOM 608 C CA . GLN A 1 78 ? 8.756 6.863 11.026 1.00 84.69 78 GLN A CA 1
ATOM 609 C C . GLN A 1 78 ? 8.193 6.071 9.839 1.00 84.69 78 GLN A C 1
ATOM 611 O O . GLN A 1 78 ? 8.961 5.588 9.008 1.00 84.69 78 GLN A O 1
ATOM 616 N N . SER A 1 79 ? 6.864 5.959 9.726 1.00 89.75 79 SER A N 1
ATOM 617 C CA . SER A 1 79 ? 6.243 5.298 8.574 1.00 89.75 79 SER A CA 1
ATOM 618 C C . SER A 1 79 ? 6.568 6.041 7.281 1.00 89.75 79 SER A C 1
ATOM 620 O O . SER A 1 79 ? 6.907 5.419 6.278 1.00 89.75 79 SER A O 1
ATOM 622 N N . TRP A 1 80 ? 6.529 7.372 7.306 1.00 91.88 80 TRP A N 1
ATOM 623 C CA . TRP A 1 80 ? 6.819 8.201 6.140 1.00 91.88 80 TRP A CA 1
ATOM 624 C C . TRP A 1 80 ? 8.273 8.154 5.677 1.00 91.88 80 TRP A C 1
ATOM 626 O O . TRP A 1 80 ? 8.528 8.248 4.477 1.00 91.88 80 TRP A O 1
ATOM 636 N N . GLN A 1 81 ? 9.230 7.967 6.588 1.00 86.06 81 GLN A N 1
ATOM 637 C CA . GLN A 1 81 ? 10.623 7.712 6.212 1.00 86.06 81 GLN A CA 1
ATOM 638 C C . GLN A 1 81 ? 10.738 6.435 5.366 1.00 86.06 81 GLN A C 1
ATOM 640 O O . GLN A 1 81 ? 11.370 6.458 4.312 1.00 86.06 81 GLN A O 1
ATOM 645 N N . GLY A 1 82 ? 10.062 5.354 5.773 1.00 82.44 82 GLY A N 1
ATOM 646 C CA . GLY A 1 82 ? 10.004 4.108 5.005 1.00 82.44 82 GLY A CA 1
ATOM 647 C C . GLY A 1 82 ? 9.285 4.253 3.666 1.00 82.44 82 GLY A C 1
ATOM 648 O O . GLY A 1 82 ? 9.809 3.833 2.633 1.00 82.44 82 GLY A O 1
ATOM 649 N N . LEU A 1 83 ? 8.115 4.896 3.674 1.00 87.62 83 LEU A N 1
ATOM 650 C CA . LEU A 1 83 ? 7.312 5.115 2.470 1.00 87.62 83 LEU A CA 1
ATOM 651 C C . LEU A 1 83 ? 8.067 5.919 1.417 1.00 87.62 83 LEU A C 1
ATOM 653 O O . LEU A 1 83 ? 8.064 5.517 0.262 1.00 87.62 83 LEU A O 1
ATOM 657 N N . ARG A 1 84 ? 8.752 7.006 1.794 1.00 88.81 84 ARG A N 1
ATOM 658 C CA . ARG A 1 84 ? 9.532 7.812 0.839 1.00 88.81 84 ARG A CA 1
ATOM 659 C C . ARG A 1 84 ? 10.615 6.991 0.151 1.00 88.81 84 ARG A C 1
ATOM 661 O O . ARG A 1 84 ? 10.757 7.067 -1.064 1.00 88.81 84 ARG A O 1
ATOM 668 N N . CYS A 1 85 ? 11.332 6.157 0.904 1.00 82.81 85 CYS A N 1
ATOM 669 C CA . CYS A 1 85 ? 12.312 5.253 0.311 1.00 82.81 85 CYS A CA 1
ATOM 670 C C . CYS A 1 85 ? 11.666 4.281 -0.684 1.00 82.81 85 CYS A C 1
ATOM 672 O O . CYS A 1 85 ? 12.232 4.058 -1.749 1.00 82.81 85 CYS A O 1
ATOM 674 N N . LEU A 1 86 ? 10.491 3.729 -0.371 1.00 82.38 86 LEU A N 1
ATOM 675 C CA . LEU A 1 86 ? 9.771 2.826 -1.271 1.00 82.38 86 LEU A CA 1
ATOM 676 C C . LEU A 1 86 ? 9.259 3.553 -2.523 1.00 82.38 86 LEU A C 1
ATOM 678 O O . LEU A 1 86 ? 9.502 3.086 -3.631 1.00 82.38 86 LEU A O 1
ATOM 682 N N . ILE A 1 87 ? 8.602 4.703 -2.361 1.00 87.88 87 ILE A N 1
ATOM 683 C CA . ILE A 1 87 ? 8.043 5.512 -3.456 1.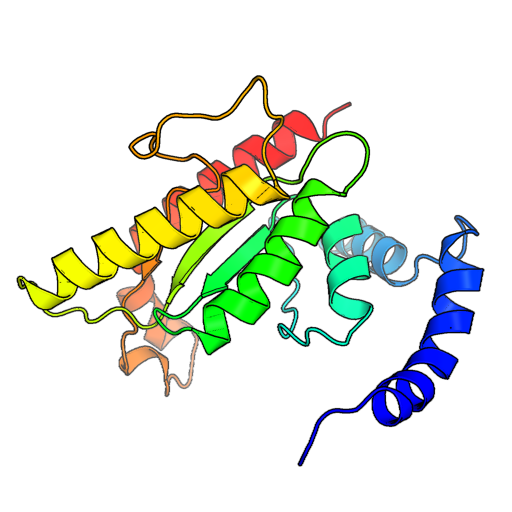00 87.88 87 ILE A CA 1
ATOM 684 C C . ILE A 1 87 ? 9.145 5.904 -4.442 1.00 87.88 87 ILE A C 1
ATOM 686 O O . ILE A 1 87 ? 8.999 5.664 -5.637 1.00 87.88 87 ILE A O 1
ATOM 690 N N . ARG A 1 88 ? 10.292 6.369 -3.935 1.00 85.25 88 ARG A N 1
ATOM 691 C CA . ARG A 1 88 ? 11.480 6.641 -4.750 1.00 85.25 88 ARG A CA 1
ATOM 692 C C . ARG A 1 88 ? 11.949 5.440 -5.547 1.00 85.25 88 ARG A C 1
ATOM 694 O O . ARG A 1 88 ? 12.323 5.572 -6.706 1.00 85.25 88 ARG A O 1
ATOM 701 N N . ARG A 1 89 ? 11.957 4.249 -4.949 1.00 78.56 89 ARG A N 1
ATOM 702 C CA . ARG A 1 89 ? 12.346 3.037 -5.681 1.00 78.56 89 ARG A CA 1
ATOM 703 C C . ARG A 1 89 ? 11.356 2.711 -6.791 1.00 78.56 89 ARG A C 1
ATOM 705 O O . ARG A 1 89 ? 11.805 2.312 -7.857 1.00 78.56 89 ARG A O 1
ATOM 712 N N . LEU A 1 90 ? 10.056 2.896 -6.560 1.00 81.31 90 LEU A N 1
ATOM 713 C CA . LEU A 1 90 ? 9.037 2.686 -7.590 1.00 81.31 90 LEU A CA 1
ATOM 714 C C . LEU A 1 90 ? 9.185 3.675 -8.754 1.00 81.31 90 LEU A C 1
ATOM 716 O O . LEU A 1 90 ? 9.083 3.253 -9.901 1.00 81.31 90 LEU A O 1
ATOM 720 N N . GLY A 1 91 ? 9.472 4.949 -8.468 1.00 83.12 91 GLY A N 1
ATOM 721 C CA . GLY A 1 91 ? 9.716 5.971 -9.493 1.00 83.12 91 GLY A CA 1
ATOM 722 C C . GLY A 1 91 ? 11.002 5.761 -10.298 1.00 83.12 91 GLY A C 1
ATOM 723 O O . GLY A 1 91 ? 11.107 6.210 -11.431 1.00 83.12 91 GLY A O 1
ATOM 724 N N . GLN A 1 92 ? 11.977 5.035 -9.743 1.00 79.44 92 GLN A N 1
ATOM 725 C CA . GLN A 1 92 ? 13.258 4.735 -10.397 1.00 79.44 92 GLN A CA 1
ATOM 726 C C . GLN A 1 92 ? 13.229 3.494 -11.307 1.00 79.44 92 GLN A C 1
ATOM 728 O O . GLN A 1 92 ? 14.264 3.140 -11.872 1.00 79.44 92 GLN A O 1
ATOM 733 N N . ILE A 1 93 ? 12.094 2.798 -11.435 1.00 74.19 93 ILE A N 1
ATOM 734 C CA . ILE A 1 93 ? 11.975 1.634 -12.324 1.00 74.19 93 ILE A CA 1
ATOM 735 C C . ILE A 1 93 ? 11.949 2.115 -13.782 1.00 74.19 93 ILE A C 1
ATOM 737 O O . ILE A 1 93 ? 11.071 2.878 -14.179 1.00 74.19 93 ILE A O 1
ATOM 741 N N . GLU A 1 94 ? 12.918 1.662 -14.584 1.00 62.81 94 GLU A N 1
ATOM 742 C CA . GLU A 1 94 ? 13.047 2.052 -15.992 1.00 62.81 94 GLU A CA 1
ATOM 743 C C . GLU A 1 94 ? 11.826 1.626 -16.832 1.00 62.81 94 GLU A C 1
ATOM 745 O O . GLU A 1 94 ? 11.324 0.508 -16.711 1.00 62.81 94 GLU A O 1
ATOM 750 N N . GLY A 1 95 ? 11.379 2.511 -17.731 1.00 66.06 95 GLY A N 1
ATOM 751 C CA . GLY A 1 95 ? 10.266 2.282 -18.660 1.00 66.06 95 GLY A CA 1
ATOM 752 C C . GLY A 1 95 ? 8.973 2.968 -18.220 1.00 66.06 95 GLY A C 1
ATOM 753 O O . GLY A 1 95 ? 8.514 3.885 -18.898 1.00 66.06 95 GLY A O 1
ATOM 754 N N . ALA A 1 96 ? 8.405 2.541 -17.094 1.00 68.25 96 ALA A N 1
ATOM 755 C CA . ALA A 1 96 ? 7.260 3.181 -16.452 1.00 68.25 96 ALA A CA 1
ATOM 756 C C . ALA A 1 96 ? 7.174 2.743 -14.987 1.00 68.25 96 ALA A C 1
ATOM 758 O O . ALA A 1 96 ? 7.337 1.559 -14.676 1.00 68.25 96 ALA A O 1
ATOM 759 N N . ALA A 1 97 ? 6.873 3.684 -14.092 1.00 70.81 97 ALA A N 1
ATOM 760 C CA . ALA A 1 97 ? 6.637 3.355 -12.698 1.00 70.81 97 ALA A CA 1
ATOM 761 C C . ALA A 1 97 ? 5.416 2.414 -12.586 1.00 70.81 97 ALA A C 1
ATOM 763 O O . ALA A 1 97 ? 4.379 2.671 -13.207 1.00 70.81 97 ALA A O 1
ATOM 764 N N . PRO A 1 98 ? 5.502 1.310 -11.822 1.00 74.12 98 PRO A N 1
ATOM 765 C CA . PRO A 1 98 ? 4.415 0.344 -11.736 1.00 74.12 98 PRO A CA 1
ATOM 766 C C . PRO A 1 98 ? 3.200 0.973 -11.060 1.00 74.12 98 PRO A C 1
ATOM 768 O O . PRO A 1 98 ? 3.343 1.811 -10.161 1.00 74.12 98 PRO A O 1
ATOM 771 N N . ALA A 1 99 ? 2.006 0.513 -11.441 1.00 87.25 99 ALA A N 1
ATOM 772 C CA . ALA A 1 99 ? 0.757 0.963 -10.841 1.00 87.25 99 ALA A CA 1
ATOM 773 C C . ALA A 1 99 ? 0.832 0.833 -9.311 1.00 87.25 99 ALA A C 1
ATOM 775 O O . ALA A 1 99 ? 1.113 -0.244 -8.781 1.00 87.25 99 ALA A O 1
ATOM 776 N N . CYS A 1 100 ? 0.590 1.929 -8.595 1.00 90.06 100 CYS A N 1
ATOM 777 C CA . CYS A 1 100 ? 0.739 1.987 -7.146 1.00 90.06 100 CYS A CA 1
ATOM 778 C C . CYS A 1 100 ? -0.562 2.438 -6.474 1.00 90.06 100 CYS A C 1
ATOM 780 O O . CYS A 1 100 ? -1.269 3.306 -6.984 1.00 90.06 100 CYS A O 1
ATOM 782 N N . LEU A 1 101 ? -0.868 1.842 -5.323 1.00 93.88 101 LEU A N 1
ATOM 783 C CA . LEU A 1 101 ? -1.948 2.254 -4.435 1.00 93.88 101 LEU A CA 1
ATOM 784 C C . LEU A 1 101 ? -1.406 2.388 -3.014 1.00 93.88 101 LEU A C 1
ATOM 786 O O . LEU A 1 101 ? -0.993 1.396 -2.410 1.00 93.88 101 LEU A O 1
ATOM 790 N N . VAL A 1 102 ? -1.453 3.599 -2.466 1.00 94.94 102 VAL A N 1
ATOM 791 C CA . VAL A 1 102 ? -1.109 3.843 -1.063 1.00 94.94 102 VAL A CA 1
ATOM 792 C C . VAL A 1 102 ? -2.329 3.687 -0.169 1.00 94.94 102 VAL A C 1
ATOM 794 O O . VAL A 1 102 ? -3.423 4.147 -0.488 1.00 94.94 102 VAL A O 1
ATOM 797 N N . ILE A 1 103 ? -2.123 3.044 0.975 1.00 96.19 103 ILE A N 1
ATOM 798 C CA . ILE A 1 103 ? -3.123 2.795 2.003 1.00 96.19 103 ILE A CA 1
ATOM 799 C C . ILE A 1 103 ? -2.722 3.543 3.270 1.00 96.19 103 ILE A C 1
ATOM 801 O O . ILE A 1 103 ? -1.653 3.284 3.830 1.00 96.19 103 ILE A O 1
ATOM 805 N N . GLN A 1 104 ? -3.604 4.416 3.755 1.00 95.94 104 GLN A N 1
ATOM 806 C CA . GLN A 1 104 ? -3.525 4.937 5.117 1.00 95.94 104 GLN A CA 1
ATOM 807 C C . GLN A 1 104 ? -4.087 3.866 6.056 1.00 95.94 104 GLN A C 1
ATOM 809 O O . GLN A 1 104 ? -5.296 3.739 6.249 1.00 95.94 104 GLN A O 1
ATOM 814 N N . ALA A 1 105 ? -3.191 3.039 6.580 1.00 93.44 105 ALA A N 1
ATOM 815 C CA . ALA A 1 105 ? -3.509 1.902 7.421 1.00 93.44 105 ALA A CA 1
ATOM 816 C C . ALA A 1 105 ? -3.806 2.326 8.864 1.00 93.44 105 ALA A C 1
ATOM 818 O O . ALA A 1 105 ? -3.314 3.348 9.344 1.00 93.44 105 ALA A O 1
ATOM 819 N N . MET A 1 106 ? -4.553 1.474 9.574 1.00 89.62 106 MET A N 1
ATOM 820 C CA . MET A 1 106 ? -4.907 1.668 10.988 1.00 89.62 106 MET A CA 1
ATOM 821 C C . MET A 1 106 ? -5.602 3.010 11.234 1.00 89.62 106 MET A C 1
ATOM 823 O O . MET A 1 106 ? -5.401 3.649 12.267 1.00 89.62 106 MET A O 1
ATOM 827 N N . GLU A 1 107 ? -6.405 3.445 10.266 1.00 89.56 107 GLU A N 1
ATOM 828 C CA . GLU A 1 107 ? -7.173 4.667 10.409 1.00 89.56 107 GLU A CA 1
ATOM 829 C C . GLU A 1 107 ? -8.161 4.545 11.581 1.00 89.56 107 GLU A C 1
ATOM 831 O O . GLU A 1 107 ? -8.738 3.478 11.820 1.00 89.56 107 GLU A O 1
ATOM 836 N N . ASP A 1 108 ? -8.380 5.644 12.303 1.00 81.31 108 ASP A N 1
ATOM 837 C CA . ASP A 1 108 ? -9.469 5.714 13.272 1.00 81.31 108 ASP A CA 1
ATOM 838 C C . ASP A 1 108 ? -10.801 5.666 12.513 1.00 81.31 108 ASP A C 1
ATOM 840 O O . ASP A 1 108 ? -11.095 6.534 11.692 1.00 81.31 108 ASP A O 1
ATOM 844 N N . GLY A 1 109 ? -11.606 4.637 12.777 1.00 76.31 109 GLY A N 1
ATOM 845 C CA . GLY A 1 109 ? -12.929 4.480 12.175 1.00 76.31 109 GLY A CA 1
ATOM 846 C C . GLY A 1 109 ? -13.975 5.457 12.720 1.00 76.31 109 GLY A C 1
ATOM 847 O O . GLY A 1 109 ? -15.095 5.477 12.215 1.00 76.31 109 GLY A O 1
ATOM 848 N N . THR A 1 110 ? -13.644 6.251 13.744 1.00 84.19 110 THR A N 1
ATOM 849 C CA . THR A 1 110 ? -14.561 7.197 14.390 1.00 84.19 110 THR A CA 1
ATOM 850 C C . THR A 1 110 ? -14.642 8.507 13.599 1.00 84.19 110 THR A C 1
ATOM 852 O O . THR A 1 110 ? -13.657 9.250 13.547 1.00 84.19 110 THR A O 1
ATOM 855 N N . PRO A 1 111 ? -15.808 8.865 13.026 1.00 84.88 111 PRO A N 1
ATOM 856 C CA . PRO A 1 111 ? -15.946 10.119 12.296 1.00 84.88 111 PRO A CA 1
ATOM 857 C C . PRO A 1 111 ? -15.755 11.332 13.211 1.00 84.88 111 PRO A C 1
ATOM 859 O O . PRO A 1 111 ? -16.383 11.436 14.265 1.00 84.88 111 PRO A O 1
ATOM 862 N N . GLY A 1 112 ? -14.921 12.285 12.796 1.00 90.06 112 GLY A N 1
ATOM 863 C CA . GLY A 1 112 ? -14.660 13.499 13.570 1.00 90.06 112 GLY A CA 1
ATOM 864 C C . GLY A 1 112 ? -13.597 14.400 12.946 1.00 90.06 112 GLY A C 1
ATOM 865 O O . GLY A 1 112 ? -13.005 14.059 11.924 1.00 90.06 112 GLY A O 1
ATOM 866 N N . SER A 1 113 ? -13.339 15.557 13.567 1.00 89.94 113 SER A N 1
ATOM 867 C CA . SER A 1 113 ? -12.308 16.501 13.101 1.00 89.94 113 SER A CA 1
ATOM 868 C C . SER A 1 113 ? -10.927 15.853 13.053 1.00 89.94 113 SER A C 1
ATOM 870 O O . SER A 1 113 ? -10.248 15.940 12.041 1.00 89.94 113 SER A O 1
ATOM 872 N N . ARG A 1 114 ? -10.568 15.090 14.091 1.00 87.81 114 ARG A N 1
ATOM 873 C CA . ARG A 1 114 ? -9.284 14.382 14.175 1.00 87.81 114 ARG A CA 1
ATOM 874 C C . ARG A 1 114 ? -9.049 13.423 13.005 1.00 87.81 114 ARG A C 1
ATOM 876 O O . ARG A 1 114 ? -7.931 13.349 12.504 1.00 87.81 114 ARG A O 1
ATOM 883 N N . GLN A 1 115 ? -10.085 12.694 12.584 1.00 90.75 115 GLN A N 1
ATOM 884 C CA . GLN A 1 115 ? -10.011 11.787 11.437 1.00 90.75 115 GLN A CA 1
ATOM 885 C C . GLN A 1 115 ? -9.770 12.575 10.145 1.00 90.75 115 GLN A C 1
ATOM 887 O O . GLN A 1 115 ? -8.875 12.239 9.377 1.00 90.75 115 GLN A O 1
ATOM 892 N N . LYS A 1 116 ? -10.528 13.659 9.932 1.00 92.38 116 LYS A N 1
ATOM 893 C CA . LYS A 1 116 ? -10.369 14.525 8.756 1.00 92.38 116 LYS A CA 1
ATOM 894 C C . LYS A 1 116 ? -8.973 15.134 8.682 1.00 92.38 116 LYS A C 1
ATOM 896 O O . LYS A 1 116 ? -8.309 14.978 7.669 1.00 92.38 116 LYS A O 1
ATOM 901 N N . GLU A 1 117 ? -8.497 15.706 9.783 1.00 93.69 117 GLU A N 1
ATOM 902 C CA . GLU A 1 117 ? -7.150 16.274 9.871 1.00 93.69 117 GLU A CA 1
ATOM 903 C C . GLU A 1 117 ? -6.067 15.212 9.610 1.00 93.69 117 GLU A C 1
ATOM 905 O O . GLU A 1 117 ? -5.050 15.505 8.992 1.00 93.69 117 GLU A O 1
ATOM 910 N N . ALA A 1 118 ? -6.259 13.968 10.067 1.00 92.94 118 ALA A N 1
ATOM 911 C CA . ALA A 1 118 ? -5.330 12.875 9.779 1.00 92.94 118 ALA A CA 1
ATOM 912 C C . ALA A 1 118 ? -5.334 12.467 8.302 1.00 92.94 118 ALA A C 1
ATOM 914 O O . ALA A 1 118 ? -4.271 12.190 7.753 1.00 92.94 118 ALA A O 1
ATOM 915 N N . ARG A 1 119 ? -6.500 12.442 7.648 1.00 94.75 119 ARG A N 1
ATOM 916 C CA . ARG A 1 119 ? -6.603 12.188 6.202 1.00 94.75 119 ARG A CA 1
ATOM 917 C C . ARG A 1 119 ? -5.950 13.301 5.388 1.00 94.75 119 ARG A C 1
ATOM 919 O O . ARG A 1 119 ? -5.177 13.004 4.488 1.00 94.75 119 ARG A O 1
ATOM 926 N N . GLU A 1 120 ? -6.216 14.558 5.736 1.00 95.50 120 GLU A N 1
ATOM 927 C CA . GLU A 1 120 ? -5.637 15.737 5.077 1.00 95.50 120 GLU A CA 1
ATOM 928 C C . GLU A 1 120 ? -4.109 15.737 5.197 1.00 95.50 120 GLU A C 1
ATOM 930 O O . GLU A 1 120 ? -3.411 15.780 4.186 1.00 95.50 120 GLU A O 1
ATOM 935 N N . ARG A 1 121 ? -3.570 15.556 6.412 1.00 95.88 121 ARG A N 1
ATOM 936 C CA . ARG A 1 121 ? -2.115 15.448 6.617 1.00 95.88 121 ARG A CA 1
ATOM 937 C C . ARG A 1 121 ? -1.495 14.281 5.855 1.00 95.88 121 ARG A C 1
ATOM 939 O O . ARG A 1 121 ? -0.394 14.417 5.324 1.00 95.88 121 ARG A O 1
ATOM 946 N N . PHE A 1 122 ? -2.154 13.121 5.834 1.00 97.19 122 PHE A N 1
ATOM 947 C CA . PHE A 1 122 ? -1.634 11.953 5.128 1.00 97.19 122 PHE A CA 1
ATOM 948 C C . PHE A 1 122 ? -1.636 12.181 3.610 1.00 97.19 122 PHE A C 1
ATOM 950 O O . PHE A 1 122 ? -0.654 11.842 2.954 1.00 97.19 122 PHE A O 1
ATOM 957 N N . LEU A 1 123 ? -2.690 12.795 3.062 1.00 97.62 123 LEU A N 1
ATOM 958 C CA . LEU A 1 123 ? -2.773 13.179 1.651 1.00 97.62 123 LEU A CA 1
ATOM 959 C C . LEU A 1 123 ? -1.661 14.161 1.276 1.00 97.62 123 LEU A C 1
ATOM 961 O O . LEU A 1 123 ? -0.948 13.915 0.310 1.00 97.62 123 LEU A O 1
ATOM 965 N N . GLU A 1 124 ? -1.455 15.224 2.056 1.00 97.50 124 GLU A N 1
ATOM 966 C CA . GLU A 1 124 ? -0.391 16.207 1.805 1.00 97.50 124 GLU A CA 1
ATOM 967 C C . GLU A 1 124 ? 0.997 15.555 1.779 1.00 97.50 124 GLU A C 1
ATOM 969 O O . GLU A 1 124 ? 1.809 15.821 0.889 1.00 97.50 124 GLU A O 1
ATOM 974 N N . GLN A 1 125 ? 1.272 14.665 2.737 1.00 97.12 125 GLN A N 1
ATOM 975 C CA . GLN A 1 125 ? 2.542 13.945 2.791 1.00 97.12 125 GLN A CA 1
ATOM 976 C C . GLN A 1 125 ? 2.694 12.937 1.650 1.00 97.12 125 GLN A C 1
ATOM 978 O O . GLN A 1 125 ? 3.797 12.807 1.112 1.00 97.12 125 GLN A O 1
ATOM 983 N N . SER A 1 126 ? 1.610 12.258 1.262 1.00 97.38 126 SER A N 1
ATOM 984 C CA . SER A 1 126 ? 1.608 11.342 0.122 1.00 97.38 126 SER A CA 1
ATOM 985 C C . SER A 1 126 ? 1.887 12.103 -1.163 1.00 97.38 126 SER A C 1
ATOM 987 O O . SER A 1 126 ? 2.870 11.815 -1.839 1.00 97.38 126 SER A O 1
ATOM 989 N N . TYR A 1 127 ? 1.101 13.142 -1.439 1.00 97.88 127 TYR A N 1
ATOM 990 C CA . TYR A 1 127 ? 1.256 13.999 -2.605 1.00 97.88 127 TYR A CA 1
ATOM 991 C C . TYR A 1 127 ? 2.683 14.509 -2.740 1.00 97.88 127 TYR A C 1
ATOM 993 O O . TYR A 1 127 ? 3.321 14.274 -3.762 1.00 97.88 127 TYR A O 1
ATOM 1001 N N . LYS A 1 128 ? 3.232 15.094 -1.670 1.00 97.06 128 LYS A N 1
ATOM 1002 C CA . LYS A 1 128 ? 4.619 15.553 -1.660 1.00 97.06 128 LYS A CA 1
ATOM 1003 C C . LYS A 1 128 ? 5.603 14.432 -2.009 1.00 97.06 128 LYS A C 1
ATOM 1005 O O . LYS A 1 128 ? 6.445 14.618 -2.876 1.00 97.06 128 LYS A O 1
ATOM 1010 N N . ALA A 1 129 ? 5.488 13.269 -1.367 1.00 95.38 129 ALA A N 1
ATOM 1011 C CA . ALA A 1 129 ? 6.399 12.154 -1.612 1.00 95.38 129 ALA A CA 1
ATOM 1012 C C . ALA A 1 129 ? 6.348 11.650 -3.064 1.00 95.38 129 ALA A C 1
ATOM 1014 O O . ALA A 1 129 ? 7.387 11.312 -3.618 1.00 95.38 129 ALA A O 1
ATOM 1015 N N . PHE A 1 130 ? 5.167 11.598 -3.683 1.00 95.75 130 PHE A N 1
ATOM 1016 C CA . PHE A 1 130 ? 5.039 11.169 -5.078 1.00 95.75 130 PHE A CA 1
ATOM 1017 C C . PHE A 1 130 ? 5.510 12.231 -6.074 1.00 95.75 130 PHE A C 1
ATOM 1019 O O . PHE A 1 130 ? 6.130 11.876 -7.071 1.00 95.75 130 PHE A O 1
ATOM 1026 N N . CYS A 1 131 ? 5.258 13.513 -5.808 1.00 95.12 131 CYS A N 1
ATOM 1027 C CA . CYS A 1 131 ? 5.796 14.604 -6.622 1.00 95.12 131 CYS A CA 1
ATOM 1028 C C . CYS A 1 131 ? 7.325 14.619 -6.609 1.00 95.12 131 CYS A C 1
ATOM 1030 O O . CYS A 1 131 ? 7.935 14.801 -7.655 1.00 95.12 131 CYS A O 1
ATOM 1032 N N . ASP A 1 132 ? 7.926 14.408 -5.437 1.00 93.75 132 ASP A N 1
ATOM 1033 C CA . ASP A 1 132 ? 9.377 14.468 -5.271 1.00 93.75 132 ASP A CA 1
ATOM 1034 C C . ASP A 1 132 ? 10.087 13.252 -5.905 1.00 93.75 132 ASP A C 1
ATOM 1036 O O . ASP A 1 132 ? 11.237 13.366 -6.321 1.00 93.75 132 ASP A O 1
ATOM 1040 N N . GLU A 1 133 ? 9.441 12.079 -5.939 1.00 90.00 133 GLU A N 1
ATOM 1041 C CA . GLU A 1 133 ? 10.158 10.806 -6.120 1.00 90.00 133 GLU A CA 1
ATOM 1042 C C . GLU A 1 133 ? 9.538 9.821 -7.133 1.00 90.00 133 GLU A C 1
ATOM 1044 O O . GLU A 1 133 ? 10.149 8.787 -7.408 1.00 90.00 133 GLU A O 1
ATOM 1049 N N . TYR A 1 134 ? 8.330 10.073 -7.652 1.00 90.88 134 TYR A N 1
ATOM 1050 C CA . TYR A 1 134 ? 7.596 9.115 -8.498 1.00 90.88 134 TYR A CA 1
ATOM 1051 C C . TYR A 1 134 ? 7.085 9.702 -9.814 1.00 90.88 134 TYR A C 1
ATOM 1053 O O . TYR A 1 134 ? 7.172 9.032 -10.840 1.00 90.88 134 TYR A O 1
ATOM 1061 N N . TYR A 1 135 ? 6.512 10.907 -9.801 1.00 91.81 135 TYR A N 1
ATOM 1062 C CA . TYR A 1 135 ? 5.992 11.527 -11.019 1.00 91.81 135 TYR A CA 1
ATOM 1063 C C . TYR A 1 135 ? 7.103 12.172 -11.846 1.00 91.81 135 TYR A C 1
ATOM 1065 O O . TYR A 1 135 ? 8.056 12.729 -11.306 1.00 91.81 135 TYR A O 1
ATOM 1073 N N . ASP A 1 136 ? 6.919 12.175 -13.166 1.00 88.94 136 ASP A N 1
ATOM 1074 C CA . ASP A 1 136 ? 7.680 13.055 -14.047 1.00 88.94 136 ASP A CA 1
ATOM 1075 C C . ASP A 1 136 ? 7.317 14.518 -13.738 1.00 88.94 136 ASP A C 1
ATOM 1077 O O . ASP A 1 136 ? 6.131 14.852 -13.645 1.00 88.94 136 ASP A O 1
ATOM 1081 N N . GLU A 1 137 ? 8.312 15.409 -13.662 1.00 84.44 137 GLU A N 1
ATOM 1082 C CA . GLU A 1 137 ? 8.120 16.836 -13.334 1.00 84.44 137 GLU A CA 1
ATOM 1083 C C . GLU A 1 137 ? 7.096 17.539 -14.249 1.00 84.44 137 GLU A C 1
ATOM 1085 O O . GLU A 1 137 ? 6.398 18.462 -13.832 1.00 84.44 137 GLU A O 1
ATOM 1090 N N . GLU A 1 138 ? 6.965 17.083 -15.497 1.00 86.06 138 GLU A N 1
ATOM 1091 C CA . GLU A 1 138 ? 6.051 17.652 -16.495 1.00 86.06 138 GLU A CA 1
ATOM 1092 C C . GLU A 1 138 ? 4.617 17.094 -16.416 1.00 86.06 138 GLU A C 1
ATOM 1094 O O . GLU A 1 138 ? 3.715 17.613 -17.078 1.00 86.06 138 GLU A O 1
ATOM 1099 N N . LYS A 1 139 ? 4.386 16.027 -15.640 1.00 88.56 139 LYS A N 1
ATOM 1100 C CA . LYS A 1 139 ? 3.117 15.278 -15.593 1.00 88.56 139 LYS A CA 1
ATOM 1101 C C . LYS A 1 139 ? 2.620 15.053 -14.168 1.00 88.56 139 LYS A C 1
ATOM 1103 O O . LYS A 1 139 ? 2.042 14.012 -13.865 1.00 88.56 139 LYS A O 1
ATOM 1108 N N . VAL A 1 140 ? 2.828 16.032 -13.297 1.00 92.94 140 VAL A N 1
ATOM 1109 C CA . VAL A 1 140 ? 2.352 15.983 -11.914 1.00 92.94 140 VAL A CA 1
ATOM 1110 C C . VAL A 1 140 ? 0.833 16.234 -11.877 1.00 92.94 140 VAL A C 1
ATOM 1112 O O . VAL A 1 140 ? 0.391 17.308 -12.297 1.00 92.94 140 VAL A O 1
ATOM 1115 N N . PRO A 1 141 ? 0.009 15.281 -11.398 1.00 94.94 141 PRO A N 1
ATOM 1116 C CA . PRO A 1 141 ? -1.431 15.493 -11.243 1.00 94.94 141 PRO A CA 1
ATOM 1117 C C . PRO A 1 141 ? -1.742 16.501 -10.126 1.00 94.94 141 PRO A C 1
ATOM 1119 O O . PRO A 1 141 ? -0.899 16.779 -9.282 1.00 94.94 141 PRO A O 1
ATOM 1122 N N . ASN A 1 142 ? -2.976 17.010 -10.056 1.00 96.50 142 ASN A N 1
ATOM 1123 C CA . ASN A 1 142 ? -3.402 17.826 -8.909 1.00 96.50 142 ASN A CA 1
ATOM 1124 C C . ASN A 1 142 ? -3.532 16.966 -7.644 1.00 96.50 142 ASN A C 1
ATOM 1126 O O . ASN A 1 142 ? -3.931 15.808 -7.751 1.00 96.50 142 ASN A O 1
ATOM 1130 N N . ILE A 1 143 ? -3.325 17.561 -6.466 1.00 97.06 143 ILE A N 1
ATOM 1131 C CA . ILE A 1 143 ? -3.454 16.884 -5.160 1.00 97.06 143 ILE A CA 1
ATOM 1132 C C . ILE A 1 143 ? -4.825 16.230 -4.920 1.00 97.06 143 ILE A C 1
ATOM 1134 O O . ILE A 1 143 ? -4.913 15.206 -4.253 1.00 97.06 143 ILE A O 1
ATOM 1138 N N . ASP A 1 144 ? -5.891 16.789 -5.495 1.00 95.19 144 ASP A N 1
ATOM 1139 C CA . ASP A 1 144 ? -7.259 16.275 -5.344 1.00 95.19 144 ASP A CA 1
ATOM 1140 C C . ASP A 1 144 ? -7.636 15.241 -6.428 1.00 95.19 144 ASP A C 1
ATOM 1142 O O . ASP A 1 144 ? -8.806 14.876 -6.580 1.00 95.19 144 ASP A O 1
ATOM 1146 N N . SER A 1 145 ? -6.671 14.798 -7.244 1.00 94.88 145 SER A N 1
ATOM 1147 C CA . SER A 1 145 ? -6.927 13.882 -8.360 1.00 94.88 145 SER A CA 1
ATOM 1148 C C . SER A 1 145 ? -7.183 12.470 -7.843 1.00 94.88 145 SER A C 1
ATOM 1150 O O . SER A 1 145 ? -6.271 11.758 -7.426 1.00 94.88 145 SER A O 1
ATOM 1152 N N . SER A 1 146 ? -8.444 12.042 -7.892 1.00 91.44 146 SER A N 1
ATOM 1153 C CA . SER A 1 146 ? -8.821 10.721 -7.395 1.00 91.44 146 SER A CA 1
ATOM 1154 C C . SER A 1 146 ? -8.279 9.587 -8.266 1.00 91.44 146 SER A C 1
ATOM 1156 O O . SER A 1 146 ? -8.345 9.636 -9.493 1.00 91.44 146 SER A O 1
ATOM 1158 N N . GLY A 1 147 ? -7.799 8.523 -7.619 1.00 89.00 147 GLY A N 1
ATOM 1159 C CA . GLY A 1 147 ? -7.316 7.309 -8.287 1.00 89.00 147 GLY A CA 1
ATOM 1160 C C . GLY A 1 147 ? -5.858 7.363 -8.754 1.00 89.00 147 GLY A C 1
ATOM 1161 O O . GLY A 1 147 ? -5.348 6.345 -9.248 1.00 89.00 147 GLY A O 1
ATOM 1162 N N . GLU A 1 148 ? -5.196 8.505 -8.568 1.00 93.69 148 GLU A N 1
ATOM 1163 C CA . GLU A 1 148 ? -3.759 8.667 -8.767 1.00 93.69 148 GLU A CA 1
ATOM 1164 C C . GLU A 1 148 ? -2.954 7.936 -7.677 1.00 93.69 148 GLU A C 1
ATOM 1166 O O . GLU A 1 148 ? -3.466 7.723 -6.572 1.00 93.69 148 GLU A O 1
ATOM 1171 N N . PRO A 1 149 ? -1.688 7.562 -7.941 1.00 93.88 149 PRO A N 1
ATOM 1172 C CA . PRO A 1 149 ? -0.831 6.878 -6.967 1.00 93.88 149 PRO A CA 1
ATOM 1173 C C . PRO A 1 149 ? -0.717 7.565 -5.598 1.00 93.88 149 PRO A C 1
ATOM 1175 O O . PRO A 1 149 ? -0.567 6.888 -4.580 1.00 93.88 149 PRO A O 1
ATOM 1178 N N . HIS A 1 150 ? -0.815 8.896 -5.576 1.00 95.81 150 HIS A N 1
ATOM 1179 C CA . HIS A 1 150 ? -0.710 9.708 -4.366 1.00 95.81 150 HIS A CA 1
ATOM 1180 C C . HIS A 1 150 ? -2.020 9.839 -3.578 1.00 95.81 150 HIS A C 1
ATOM 1182 O O . HIS A 1 150 ? -1.978 10.331 -2.457 1.00 95.81 150 HIS A O 1
ATOM 1188 N N . ASP A 1 151 ? -3.168 9.463 -4.155 1.00 96.81 151 ASP A N 1
ATOM 1189 C CA . ASP A 1 151 ? -4.477 9.540 -3.499 1.00 96.81 151 ASP A CA 1
ATOM 1190 C C . ASP A 1 151 ? -4.629 8.317 -2.573 1.00 96.81 151 ASP A C 1
ATOM 1192 O O . ASP A 1 151 ? -4.839 7.193 -3.058 1.00 96.81 151 ASP A O 1
ATOM 1196 N N . PRO A 1 152 ? -4.462 8.484 -1.247 1.00 96.50 152 PRO A N 1
ATOM 1197 C CA . PRO A 1 152 ? -4.398 7.371 -0.322 1.00 96.50 152 PRO A CA 1
ATOM 1198 C C . PRO A 1 152 ? -5.795 6.800 -0.075 1.00 96.50 152 PRO A C 1
ATOM 1200 O O . PRO A 1 152 ? -6.765 7.528 0.128 1.00 96.50 152 PRO A O 1
ATOM 1203 N N . PHE A 1 153 ? -5.908 5.475 -0.007 1.00 96.75 153 PHE A N 1
ATOM 1204 C CA . PHE A 1 153 ? -7.138 4.844 0.456 1.00 96.75 153 PHE A CA 1
ATOM 1205 C C . PHE A 1 153 ? -7.127 4.725 1.991 1.00 96.75 153 PHE A C 1
ATOM 1207 O O . PHE A 1 153 ? -6.263 4.025 2.534 1.00 96.75 153 PHE A O 1
ATOM 1214 N N . PRO A 1 154 ? -8.064 5.368 2.710 1.00 95.31 154 PRO A N 1
ATOM 1215 C CA . PRO A 1 154 ? -8.169 5.228 4.155 1.00 95.31 154 PRO A CA 1
ATOM 1216 C C . PRO A 1 154 ? -8.715 3.845 4.520 1.00 95.31 154 PRO A C 1
ATOM 1218 O O . PRO A 1 154 ? -9.798 3.454 4.084 1.00 95.31 154 PRO A O 1
ATOM 1221 N N . LEU A 1 155 ? -7.964 3.091 5.323 1.00 94.81 155 LEU A N 1
ATOM 1222 C CA . LEU A 1 155 ? -8.339 1.742 5.730 1.00 94.81 155 LEU A CA 1
ATOM 1223 C C . LEU A 1 155 ? -8.337 1.616 7.254 1.00 94.81 155 LEU A C 1
ATOM 1225 O O . LEU A 1 155 ? -7.301 1.387 7.892 1.00 94.81 155 LEU A O 1
ATOM 1229 N N . ALA A 1 156 ? -9.533 1.726 7.828 1.00 92.50 156 ALA A N 1
ATOM 1230 C CA . ALA A 1 156 ? -9.763 1.445 9.236 1.00 92.50 156 ALA A CA 1
ATOM 1231 C C . ALA A 1 156 ? -9.570 -0.049 9.533 1.00 92.50 156 ALA A C 1
ATOM 1233 O O . ALA A 1 156 ? -9.991 -0.922 8.767 1.00 92.50 156 ALA A O 1
ATOM 1234 N N . TYR A 1 157 ? -8.929 -0.343 10.661 1.00 89.75 157 TYR A N 1
ATOM 1235 C CA . TYR A 1 157 ? -8.733 -1.712 11.124 1.00 89.75 157 TYR A CA 1
ATOM 1236 C C . TYR A 1 157 ? -9.946 -2.198 11.914 1.00 89.75 157 TYR A C 1
ATOM 1238 O O . TYR A 1 157 ? -10.333 -1.576 12.902 1.00 89.75 157 TYR A O 1
ATOM 1246 N N . ASP A 1 158 ? -10.512 -3.335 11.514 1.00 89.62 158 ASP A N 1
ATOM 1247 C CA . ASP A 1 158 ? -11.570 -4.007 12.255 1.00 89.62 158 ASP A CA 1
ATOM 1248 C C . ASP A 1 158 ? -10.981 -5.083 13.183 1.00 89.62 158 ASP A C 1
ATOM 1250 O O . ASP A 1 158 ? -10.523 -6.120 12.700 1.00 89.62 158 ASP A O 1
ATOM 1254 N N . PRO A 1 159 ? -11.027 -4.917 14.518 1.00 88.50 159 PRO A N 1
ATOM 1255 C CA . PRO A 1 159 ? -10.443 -5.875 15.456 1.00 88.50 159 PRO A CA 1
ATOM 1256 C C . PRO A 1 159 ? -10.997 -7.298 15.341 1.00 88.50 159 PRO A C 1
ATOM 1258 O O . PRO A 1 159 ? -10.343 -8.246 15.775 1.00 88.50 159 PRO A O 1
ATOM 1261 N N . ARG A 1 160 ? -12.179 -7.481 14.741 1.00 86.56 160 ARG A N 1
ATOM 1262 C CA . ARG A 1 160 ? -12.768 -8.807 14.517 1.00 86.56 160 ARG A CA 1
ATOM 1263 C C . ARG A 1 160 ? -11.938 -9.656 13.549 1.00 86.56 160 ARG A C 1
ATOM 1265 O O . ARG A 1 160 ? -12.028 -10.879 13.604 1.00 86.56 160 ARG A O 1
ATOM 1272 N N . ILE A 1 161 ? -11.088 -9.043 12.718 1.00 87.69 161 ILE A N 1
ATOM 1273 C CA . ILE A 1 161 ? -10.163 -9.760 11.823 1.00 87.69 161 ILE A CA 1
ATOM 1274 C C . ILE A 1 161 ? -8.843 -10.153 12.508 1.00 87.69 161 ILE A C 1
ATOM 1276 O O . ILE A 1 161 ? -8.032 -10.841 11.902 1.00 87.69 161 ILE A O 1
ATOM 1280 N N . ALA A 1 162 ? -8.604 -9.749 13.760 1.00 84.56 162 ALA A N 1
ATOM 1281 C CA . ALA A 1 162 ? -7.367 -10.071 14.480 1.00 84.56 162 ALA A CA 1
ATOM 1282 C C . ALA A 1 162 ? -7.276 -11.546 14.902 1.00 84.56 162 ALA A C 1
ATOM 1284 O O . ALA A 1 162 ? -6.187 -12.075 15.103 1.00 84.56 162 ALA A O 1
ATOM 1285 N N . GLY A 1 163 ? -8.431 -12.182 15.117 1.00 78.94 163 GLY A N 1
ATOM 1286 C CA . GLY A 1 163 ? -8.543 -13.450 15.842 1.00 78.94 163 GLY A CA 1
ATOM 1287 C C . GLY A 1 163 ? -9.495 -14.448 15.195 1.00 78.94 163 GLY A C 1
ATOM 1288 O O . GLY A 1 163 ? -10.107 -15.246 15.903 1.00 78.94 163 GLY A O 1
ATOM 1289 N N . TYR A 1 164 ? -9.661 -14.385 13.873 1.00 84.75 164 TYR A N 1
ATOM 1290 C CA . TYR A 1 164 ? -10.472 -15.361 13.146 1.00 84.75 164 TYR A CA 1
ATOM 1291 C C . TYR A 1 164 ? -9.836 -16.756 13.200 1.00 84.75 164 TYR A C 1
ATOM 1293 O O . TYR A 1 164 ? -8.614 -16.896 13.223 1.00 84.75 164 TYR A O 1
ATOM 1301 N N . GLN A 1 165 ? -10.668 -17.798 13.201 1.00 85.12 165 GLN A N 1
ATOM 1302 C CA . GLN A 1 165 ? -10.207 -19.191 13.157 1.00 85.12 165 GLN A CA 1
ATOM 1303 C C . GLN A 1 165 ? -10.323 -19.774 11.746 1.00 85.12 165 GLN A C 1
ATOM 1305 O O . GLN A 1 165 ? -9.584 -20.683 11.371 1.00 85.12 165 GLN A O 1
ATOM 1310 N N . SER A 1 166 ? -11.233 -19.226 10.942 1.00 88.12 166 SER A N 1
ATOM 1311 C CA . SER A 1 166 ? -11.418 -19.544 9.535 1.00 88.12 166 SER A CA 1
ATOM 1312 C C . SER A 1 166 ? -11.631 -18.276 8.718 1.00 88.12 166 SER A C 1
ATOM 1314 O O . SER A 1 166 ? -12.234 -17.315 9.186 1.00 88.12 166 SER A O 1
ATOM 1316 N N . LEU A 1 167 ? -11.226 -18.294 7.445 1.00 84.06 167 LEU A N 1
ATOM 1317 C CA . LEU A 1 167 ? -11.559 -17.220 6.501 1.00 84.06 167 LEU A CA 1
ATOM 1318 C C . LEU A 1 167 ? -13.072 -16.997 6.387 1.00 84.06 167 LEU A C 1
ATOM 1320 O O . LEU A 1 167 ? -13.511 -15.882 6.141 1.00 84.06 167 LEU A O 1
ATOM 1324 N N . LYS A 1 168 ? -13.887 -18.040 6.599 1.00 87.69 168 LYS A N 1
ATOM 1325 C CA . LYS A 1 168 ? -15.352 -17.910 6.601 1.00 87.69 168 LYS A CA 1
ATOM 1326 C C . LYS A 1 168 ? -15.846 -16.906 7.646 1.00 87.69 168 LYS A C 1
ATOM 1328 O O . LYS A 1 168 ? -16.838 -16.229 7.392 1.00 87.69 168 LYS A O 1
ATOM 1333 N N . ASP A 1 169 ? -15.130 -16.776 8.760 1.00 85.69 169 ASP A N 1
ATOM 1334 C CA . ASP A 1 169 ? -15.491 -15.890 9.869 1.00 85.69 169 ASP A CA 1
ATOM 1335 C C . ASP A 1 169 ? -15.280 -14.412 9.507 1.00 85.69 169 ASP A C 1
ATOM 1337 O O . ASP A 1 169 ? -15.896 -13.531 10.103 1.00 85.69 169 ASP A O 1
ATOM 1341 N N . THR A 1 170 ? -14.436 -14.126 8.507 1.00 90.00 170 THR A N 1
ATOM 1342 C CA . THR A 1 170 ? -14.117 -12.759 8.079 1.00 90.00 170 THR A CA 1
ATOM 1343 C C . THR A 1 170 ? -14.896 -12.312 6.848 1.00 90.00 170 THR A C 1
ATOM 1345 O O . THR A 1 170 ? -14.986 -11.110 6.612 1.00 90.00 170 THR A O 1
ATOM 1348 N N . VAL A 1 171 ? -15.517 -13.227 6.088 1.00 91.31 171 VAL A N 1
ATOM 1349 C CA . VAL A 1 171 ? -16.206 -12.908 4.818 1.00 91.31 171 VAL A CA 1
ATOM 1350 C C . VAL A 1 171 ? -17.215 -11.776 4.981 1.00 91.31 171 VAL A C 1
ATOM 1352 O O . VAL A 1 171 ? -17.198 -10.827 4.202 1.00 91.31 171 VAL A O 1
ATOM 1355 N N . GLN A 1 172 ? -18.068 -11.846 6.005 1.00 90.12 172 GLN A N 1
ATOM 1356 C CA . GLN A 1 172 ? -19.084 -10.817 6.231 1.00 90.12 172 GLN A CA 1
ATOM 1357 C C . GLN A 1 172 ? -18.464 -9.446 6.513 1.00 90.12 172 GLN A C 1
ATOM 1359 O O . GLN A 1 172 ? -19.022 -8.444 6.088 1.00 90.12 172 GLN A O 1
ATOM 1364 N N . ILE A 1 173 ? -17.317 -9.396 7.195 1.00 91.00 173 ILE A N 1
ATOM 1365 C CA . ILE A 1 173 ? -16.605 -8.150 7.507 1.00 91.00 173 ILE A CA 1
ATOM 1366 C C . ILE A 1 173 ? -15.948 -7.593 6.242 1.00 91.00 173 ILE A C 1
ATOM 1368 O O . ILE A 1 173 ? -16.112 -6.418 5.928 1.00 91.00 173 ILE A O 1
ATOM 1372 N N . LEU A 1 174 ? -15.263 -8.446 5.476 1.00 92.00 174 LEU A N 1
ATOM 1373 C CA . LEU A 1 174 ? -14.554 -8.055 4.254 1.00 92.00 174 LEU A CA 1
ATOM 1374 C C . LEU A 1 174 ? -15.498 -7.600 3.127 1.00 92.00 174 LEU A C 1
ATOM 1376 O O . LEU A 1 174 ? -15.082 -6.880 2.225 1.00 92.00 174 LEU A O 1
ATOM 1380 N N . GLN A 1 175 ? -16.773 -7.993 3.180 1.00 93.50 175 GLN A N 1
ATOM 1381 C CA . GLN A 1 175 ? -17.815 -7.545 2.251 1.00 93.50 175 GLN A CA 1
ATOM 1382 C C . GLN A 1 175 ? -18.422 -6.180 2.607 1.00 93.50 175 GLN A C 1
ATOM 1384 O O . GLN A 1 175 ? -19.202 -5.649 1.820 1.00 93.50 175 GLN A O 1
ATOM 1389 N N . GLN A 1 176 ? -18.086 -5.602 3.760 1.00 93.44 176 GLN A N 1
ATOM 1390 C CA . GLN A 1 176 ? -18.565 -4.282 4.173 1.00 93.44 176 GLN A CA 1
ATOM 1391 C C . GLN A 1 176 ? -17.493 -3.209 3.930 1.00 93.44 176 GLN A C 1
ATOM 1393 O O . GLN A 1 176 ? -16.307 -3.531 3.805 1.00 93.44 176 GLN A O 1
ATOM 1398 N N . PRO A 1 177 ? -17.868 -1.924 3.816 1.00 92.94 177 PRO A N 1
ATOM 1399 C CA . PRO A 1 177 ? -16.902 -0.831 3.867 1.00 92.94 177 PRO A CA 1
ATOM 1400 C C . PRO A 1 177 ? -16.109 -0.844 5.191 1.00 92.94 177 PRO A C 1
ATOM 1402 O O . PRO A 1 177 ? -16.678 -1.192 6.229 1.00 92.94 177 PRO A O 1
ATOM 1405 N N . PRO A 1 178 ? -14.814 -0.471 5.185 1.00 93.38 178 PRO A N 1
ATOM 1406 C CA . PRO A 1 178 ? -14.046 0.019 4.032 1.00 93.38 178 PRO A CA 1
ATOM 1407 C C . PRO A 1 178 ? -13.457 -1.091 3.134 1.00 93.38 178 PRO A C 1
ATOM 1409 O O . PRO A 1 178 ? -12.938 -0.798 2.062 1.00 93.38 178 PRO A O 1
ATOM 1412 N N . TYR A 1 179 ? -13.534 -2.370 3.519 1.00 94.62 179 TYR A N 1
ATOM 1413 C CA . TYR A 1 179 ? -12.861 -3.470 2.809 1.00 94.62 179 TYR A CA 1
ATOM 1414 C C . TYR A 1 179 ? -13.412 -3.745 1.405 1.00 94.62 179 TYR A C 1
ATOM 1416 O O . TYR A 1 179 ? -12.639 -3.991 0.480 1.00 94.62 179 TYR A O 1
ATOM 1424 N N . SER A 1 180 ? -14.731 -3.671 1.220 1.00 95.06 180 SER A N 1
ATOM 1425 C CA . SER A 1 180 ? -15.347 -3.836 -0.107 1.00 95.06 180 SER A CA 1
ATOM 1426 C C . SER A 1 180 ? -14.965 -2.713 -1.080 1.00 95.06 180 SER A C 1
ATOM 1428 O O . SER A 1 180 ? -14.735 -2.958 -2.265 1.00 95.06 180 SER A O 1
ATOM 1430 N N . GLU A 1 181 ? -14.836 -1.487 -0.574 1.00 95.25 181 GLU A N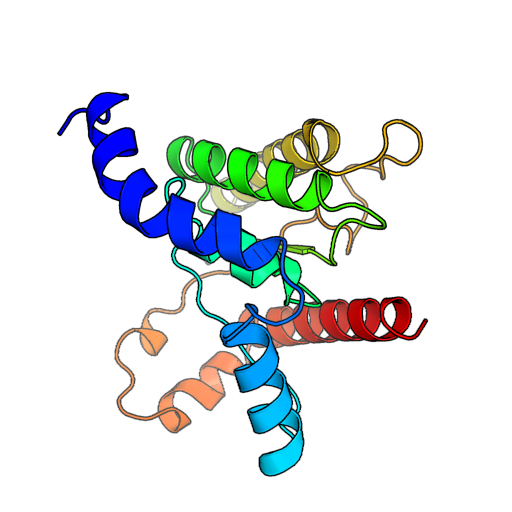 1
ATOM 1431 C CA . GLU A 1 181 ? -14.393 -0.321 -1.342 1.00 95.25 181 GLU A CA 1
ATOM 1432 C C . GLU A 1 181 ? -12.900 -0.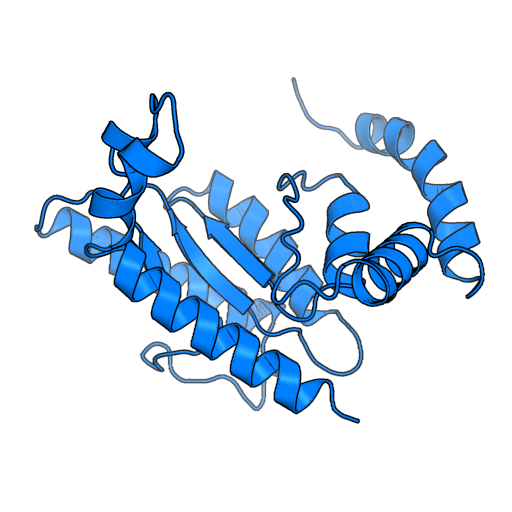406 -1.670 1.00 95.25 181 GLU A C 1
ATOM 1434 O O . GLU A 1 181 ? -12.505 -0.152 -2.810 1.00 95.25 181 GLU A O 1
ATOM 1439 N N . PHE A 1 182 ? -12.082 -0.856 -0.711 1.00 94.88 182 PHE A N 1
ATOM 1440 C CA . PHE A 1 182 ? -10.677 -1.178 -0.948 1.00 94.88 182 PHE A CA 1
ATOM 1441 C C . PHE A 1 182 ? -10.541 -2.224 -2.054 1.00 94.88 182 PHE A C 1
ATOM 1443 O O . PHE A 1 182 ? -9.760 -2.031 -2.983 1.00 94.88 182 PHE A O 1
ATOM 1450 N N . PHE A 1 183 ? -11.325 -3.305 -1.991 1.00 93.81 183 PHE A N 1
ATOM 1451 C CA . PHE A 1 183 ? -11.291 -4.357 -3.001 1.00 93.81 183 PHE A CA 1
ATOM 1452 C C . PHE A 1 183 ? -11.611 -3.808 -4.394 1.00 93.81 183 PHE A C 1
ATOM 1454 O O . PHE A 1 183 ? -10.890 -4.115 -5.338 1.00 93.81 183 PHE A O 1
ATOM 1461 N N . LYS A 1 184 ? -12.614 -2.928 -4.517 1.00 94.12 184 LYS A N 1
ATOM 1462 C CA . LYS A 1 184 ? -12.922 -2.247 -5.782 1.00 94.12 184 LYS A CA 1
ATOM 1463 C C . LYS A 1 184 ? -11.728 -1.431 -6.295 1.00 94.12 184 LYS A C 1
ATOM 1465 O O . LYS A 1 184 ? -11.314 -1.595 -7.442 1.00 94.12 184 LYS A O 1
ATOM 1470 N N . ARG A 1 185 ? -11.124 -0.604 -5.435 1.00 93.88 185 ARG A N 1
ATOM 1471 C CA . ARG A 1 185 ? -9.965 0.227 -5.803 1.00 93.88 185 ARG A CA 1
ATOM 1472 C C . ARG A 1 185 ? -8.744 -0.615 -6.185 1.00 93.88 185 ARG A C 1
ATOM 1474 O O . ARG A 1 185 ? -8.025 -0.277 -7.122 1.00 93.88 185 ARG A O 1
ATOM 1481 N N . PHE A 1 186 ? -8.540 -1.737 -5.501 1.00 93.06 186 PHE A N 1
ATOM 1482 C CA . PHE A 1 186 ? -7.527 -2.728 -5.840 1.00 93.06 186 PHE A CA 1
ATOM 1483 C C . PHE A 1 186 ? -7.789 -3.367 -7.212 1.00 93.06 186 PHE A C 1
ATOM 1485 O O . PHE A 1 186 ? -6.872 -3.456 -8.026 1.00 93.06 186 PHE A O 1
ATOM 1492 N N . THR A 1 187 ? -9.024 -3.778 -7.514 1.00 92.50 187 THR A N 1
ATOM 1493 C CA . THR A 1 187 ? -9.337 -4.360 -8.828 1.00 92.50 187 THR A CA 1
ATOM 1494 C C . THR A 1 187 ? -9.148 -3.359 -9.966 1.00 92.50 187 THR A C 1
ATOM 1496 O O . THR A 1 187 ? -8.622 -3.735 -11.013 1.00 92.50 187 THR A O 1
ATOM 1499 N N . ASP A 1 188 ? -9.475 -2.083 -9.744 1.00 91.69 188 ASP A N 1
ATOM 1500 C CA . ASP A 1 188 ? -9.253 -1.014 -10.723 1.00 91.69 188 ASP A CA 1
ATOM 1501 C C . ASP A 1 188 ? -7.749 -0.777 -10.964 1.00 91.69 188 ASP A C 1
ATOM 1503 O O . ASP A 1 188 ? -7.311 -0.592 -12.102 1.00 91.69 188 ASP A O 1
ATOM 1507 N N . LEU A 1 189 ? -6.928 -0.836 -9.908 1.00 90.94 189 LEU A N 1
ATOM 1508 C CA . LEU A 1 189 ? -5.465 -0.774 -10.006 1.00 90.94 189 LEU A CA 1
ATOM 1509 C C . LEU A 1 189 ? -4.907 -1.916 -10.864 1.00 90.94 189 LEU A C 1
ATOM 1511 O O . LEU A 1 189 ? -4.143 -1.675 -11.797 1.00 90.94 189 LEU A O 1
ATOM 1515 N N . VAL A 1 190 ? -5.301 -3.158 -10.569 1.00 88.06 190 VAL A N 1
ATOM 1516 C CA . VAL A 1 190 ? -4.807 -4.330 -11.306 1.00 88.06 190 VAL A CA 1
ATOM 1517 C C . VAL A 1 190 ? -5.305 -4.329 -12.754 1.00 88.06 190 VAL A C 1
ATOM 1519 O O . VAL A 1 190 ? -4.565 -4.726 -13.653 1.00 88.06 190 VAL A O 1
ATOM 1522 N N . GLY A 1 191 ? -6.529 -3.858 -13.009 1.00 86.81 191 GLY A N 1
ATOM 1523 C CA . GLY A 1 191 ? -7.064 -3.701 -14.363 1.00 86.81 191 GLY A CA 1
ATOM 1524 C C . GLY A 1 191 ? -6.218 -2.761 -15.227 1.00 86.81 191 GLY A C 1
ATOM 1525 O O . GLY A 1 191 ? -5.893 -3.104 -16.366 1.00 86.81 191 GLY A O 1
ATOM 1526 N N . ARG A 1 192 ? -5.791 -1.622 -14.663 1.00 82.12 192 ARG A N 1
ATOM 1527 C CA . ARG A 1 192 ? -4.864 -0.684 -15.322 1.00 82.12 192 ARG A CA 1
ATOM 1528 C C . ARG A 1 192 ? -3.512 -1.341 -15.602 1.00 82.12 192 ARG A C 1
ATOM 1530 O O . ARG A 1 192 ? -3.116 -1.452 -16.757 1.00 82.12 192 ARG A O 1
ATOM 1537 N N . ALA A 1 193 ? -2.898 -1.924 -14.573 1.00 80.31 193 ALA A N 1
ATOM 1538 C CA . ALA A 1 193 ? -1.595 -2.583 -14.677 1.00 80.31 193 ALA A CA 1
ATOM 1539 C C . ALA A 1 193 ? -1.527 -3.686 -15.751 1.00 80.31 193 ALA A C 1
ATOM 1541 O O . ALA A 1 193 ? -0.510 -3.859 -16.418 1.00 80.31 193 ALA A O 1
ATOM 1542 N N . ARG A 1 194 ? -2.608 -4.458 -15.934 1.00 72.81 194 ARG A N 1
ATOM 1543 C CA . ARG A 1 194 ? -2.675 -5.510 -16.966 1.00 72.81 194 ARG A CA 1
ATOM 1544 C C . ARG A 1 194 ? -2.793 -4.956 -18.383 1.00 72.81 194 ARG A C 1
ATOM 1546 O O . ARG A 1 194 ? -2.374 -5.638 -19.313 1.00 72.81 194 ARG A O 1
ATOM 1553 N N . THR A 1 195 ? -3.390 -3.778 -18.541 1.00 61.72 195 THR A N 1
ATOM 1554 C CA . THR A 1 195 ? -3.537 -3.116 -19.845 1.00 61.72 195 THR A CA 1
ATOM 1555 C C . THR A 1 195 ? -2.194 -2.548 -20.300 1.00 61.72 195 THR A C 1
ATOM 1557 O O . THR A 1 195 ? -1.834 -2.705 -21.463 1.00 61.72 195 THR A O 1
ATOM 1560 N N . ASP A 1 196 ? -1.414 -2.002 -19.365 1.00 55.84 196 ASP A N 1
ATOM 1561 C CA . ASP A 1 196 ? -0.096 -1.419 -19.645 1.00 55.84 196 ASP A CA 1
ATOM 1562 C C . ASP A 1 196 ? 0.991 -2.487 -19.874 1.00 55.84 196 ASP A C 1
ATOM 1564 O O . ASP A 1 196 ? 1.926 -2.273 -20.639 1.00 55.84 196 ASP A O 1
ATOM 1568 N N . ALA A 1 197 ? 0.844 -3.676 -19.277 1.00 51.53 197 ALA A N 1
ATOM 1569 C CA . ALA A 1 197 ? 1.763 -4.808 -19.449 1.00 51.53 197 ALA A CA 1
ATOM 1570 C C . ALA A 1 197 ? 1.529 -5.642 -20.733 1.00 51.53 197 ALA A C 1
ATOM 1572 O O . ALA A 1 197 ? 2.142 -6.697 -20.896 1.00 51.53 197 ALA A O 1
ATOM 1573 N N . ALA A 1 198 ? 0.615 -5.231 -21.620 1.00 32.06 198 ALA A N 1
ATOM 1574 C CA . ALA A 1 198 ? 0.229 -5.980 -22.822 1.00 32.06 198 ALA A CA 1
ATOM 1575 C C . ALA A 1 198 ? 1.064 -5.655 -24.083 1.00 32.06 198 ALA A C 1
ATOM 1577 O O . ALA A 1 198 ? 0.598 -5.909 -25.196 1.00 32.06 198 ALA A O 1
ATOM 1578 N N . ILE A 1 199 ? 2.278 -5.117 -23.920 1.00 31.67 199 ILE A N 1
ATOM 1579 C CA . ILE A 1 199 ? 3.224 -4.808 -25.009 1.00 31.67 199 ILE A CA 1
ATOM 1580 C C . ILE A 1 199 ? 4.429 -5.744 -24.936 1.00 31.67 199 ILE A C 1
ATOM 1582 O O . ILE A 1 199 ? 5.017 -5.861 -23.838 1.00 31.67 199 ILE A O 1
#

Foldseek 3Di:
DDDDPVVLVVVCPVVVVLVVQVVPPVRLPVLVVVVVCCVPVVDPDDDDDDDLPLRDPSLVSCQVNDLEEEAEAELDPVRLVSVLSSLLSQQPDPPARHQAAYAHPQQDPDDDPVSVVSLVSQLVSLLVSCCVHHDDVVDRDDSPDPLHNSNHHYDHDDCQVVDDPDPVSCVVVCCDPPNVVVVVSVVVSVVVSVVVPPD

Radius of gyration: 18.54 Å; chains: 1; bounding box: 48×43×44 Å

Sequence (199 aa):
GVVDEHYLEKLARLDYEILAGLADPAFRPLAKLLEHLKREFKPEYVFLDCRAGLHDLGGLAVHVVSHASVVFGLDSEQSWQGLRCLIRRLGQIEGAAPACLVIQAMEDGTPGSRQKEARERFLEQSYKAFCDEYYDEEKVPNIDSSGEPHDPFPLAYDPRIAGYQSLKDTVQILQQPPYSEFFKRFTDLVGRARTDAAI